Protein AF-0000000075577381 (afdb_homodimer)

Organism: Acetobacterium woodii (strain ATCC 29683 / DSM 1030 / JCM 2381 / KCTC 1655 / WB1) (NCBI:txid931626)

Solvent-accessible surface area (backbone atoms only — not comparable to full-atom values): 15050 Å² total; per-residue (Å²): 118,34,60,32,41,33,31,69,35,59,72,46,88,58,48,63,37,51,55,40,43,56,35,23,78,66,66,42,36,74,47,29,40,37,35,48,78,39,98,59,38,44,44,37,37,31,32,45,73,47,50,68,62,50,51,52,55,36,45,75,68,74,41,72,70,44,80,40,74,39,46,39,35,35,25,53,72,48,52,44,31,63,30,54,55,49,42,54,34,50,75,69,70,47,61,67,44,29,33,42,34,31,48,50,60,67,45,82,46,28,50,36,40,40,30,49,49,78,90,41,44,68,60,50,50,56,53,45,66,67,37,86,70,40,44,72,48,47,42,69,58,55,72,71,37,117,33,60,30,42,33,32,70,34,60,71,48,86,56,46,63,37,51,54,37,42,57,34,24,78,66,65,42,36,74,47,27,40,36,34,48,78,40,99,59,36,44,44,37,38,32,32,47,72,47,50,69,61,48,51,52,54,38,45,76,69,73,42,73,70,45,80,42,73,40,46,40,34,35,25,53,73,48,51,42,31,64,30,54,57,49,43,53,34,48,76,69,71,47,60,69,45,29,34,43,33,32,48,51,57,66,45,82,47,29,50,38,40,37,29,50,48,80,91,42,43,68,58,50,51,56,51,45,65,70,37,87,72,41,45,72,48,48,42,70,57,56,72,71,36

Nearest PDB structures (foldseek):
  2f06-assembly1_A  TM=7.339E-01  e=8.385E-08  Bacteroides thetaiotaomicron VPI-5482
  1sc6-assembly1_A  TM=7.469E-01  e=5.861E-04  Escherichia coli
  2zho-assembly2_D  TM=6.763E-01  e=6.238E-04  Thermus thermophilus
  1sc6-assembly1_B  TM=7.287E-01  e=1.093E-03  Escherichia coli
  2zho-assembly2_C  TM=6.671E-01  e=1.164E-03  Thermus thermophilus

Structure (mmCIF, N/CA/C/O backbone):
data_AF-0000000075577381-model_v1
#
loop_
_entity.id
_entity.type
_entity.pdbx_description
1 polymer 'ACT domain-containing protein'
#
loop_
_atom_site.group_PDB
_atom_site.id
_atom_site.type_symbol
_atom_site.label_atom_id
_atom_site.label_alt_id
_atom_site.label_comp_id
_atom_site.label_asym_id
_atom_site.label_entity_id
_atom_site.label_seq_id
_atom_site.pdbx_PDB_ins_code
_atom_site.Cartn_x
_atom_site.Cartn_y
_atom_site.Cartn_z
_atom_site.occupancy
_atom_site.B_iso_or_equiv
_atom_site.auth_seq_id
_atom_site.auth_comp_id
_atom_site.auth_asym_id
_atom_site.auth_atom_id
_atom_site.pdbx_PDB_model_num
ATOM 1 N N . MET A 1 1 ? 18.859 2.543 -6.332 1 78.06 1 MET A N 1
ATOM 2 C CA . MET A 1 1 ? 18.188 1.838 -5.246 1 78.06 1 MET A CA 1
ATOM 3 C C . MET A 1 1 ? 17.078 2.691 -4.652 1 78.06 1 MET A C 1
ATOM 5 O O . MET A 1 1 ? 17.219 3.91 -4.535 1 78.06 1 MET A O 1
ATOM 9 N N . ILE A 1 2 ? 15.906 2.055 -4.422 1 87.75 2 ILE A N 1
ATOM 10 C CA . ILE A 1 2 ? 14.805 2.795 -3.816 1 87.75 2 ILE A CA 1
ATOM 11 C C . ILE A 1 2 ? 14.906 2.721 -2.295 1 87.75 2 ILE A C 1
ATOM 13 O O . ILE A 1 2 ? 15 1.633 -1.724 1 87.75 2 ILE A O 1
ATOM 17 N N . ARG A 1 3 ? 14.984 3.883 -1.697 1 92.12 3 ARG A N 1
ATOM 18 C CA . ARG A 1 3 ? 15.102 3.984 -0.247 1 92.12 3 ARG A CA 1
ATOM 19 C C . ARG A 1 3 ? 13.773 4.355 0.391 1 92.12 3 ARG A C 1
ATOM 21 O O . ARG A 1 3 ? 13.188 5.387 0.061 1 92.12 3 ARG A O 1
ATOM 28 N N . GLN A 1 4 ? 13.336 3.467 1.179 1 93.62 4 GLN A N 1
ATOM 29 C CA . GLN A 1 4 ? 12.141 3.709 1.975 1 93.62 4 GLN A CA 1
ATOM 30 C C . GLN A 1 4 ? 12.5 4.254 3.354 1 93.62 4 GLN A C 1
ATOM 32 O O . GLN A 1 4 ? 13.398 3.74 4.016 1 93.62 4 GLN A O 1
ATOM 37 N N . VAL A 1 5 ? 11.852 5.359 3.734 1 95.06 5 VAL A N 1
ATOM 38 C CA . VAL A 1 5 ? 12.055 5.98 5.039 1 95.06 5 VAL A CA 1
ATOM 39 C C . VAL A 1 5 ? 11.008 5.465 6.023 1 95.06 5 VAL A C 1
ATOM 41 O O . VAL A 1 5 ? 9.805 5.609 5.797 1 95.06 5 VAL A O 1
ATOM 44 N N . SER A 1 6 ? 11.445 4.855 7.055 1 93.06 6 SER A N 1
ATOM 45 C CA . SER A 1 6 ? 10.539 4.344 8.078 1 93.06 6 SER A CA 1
ATOM 46 C C . SER A 1 6 ? 10.641 5.164 9.359 1 93.06 6 SER A C 1
ATOM 48 O O . SER A 1 6 ? 11.734 5.543 9.781 1 93.06 6 SER A O 1
ATOM 50 N N . ILE A 1 7 ? 9.547 5.473 9.891 1 92.69 7 ILE A N 1
ATOM 51 C CA . ILE A 1 7 ? 9.461 6.25 11.125 1 92.69 7 ILE A CA 1
ATOM 52 C C . ILE A 1 7 ? 8.594 5.516 12.141 1 92.69 7 ILE A C 1
ATOM 54 O O . ILE A 1 7 ? 7.469 5.113 11.836 1 92.69 7 ILE A O 1
ATOM 58 N N . PHE A 1 8 ? 9.156 5.355 13.305 1 86.94 8 PHE A N 1
ATOM 59 C CA . PHE A 1 8 ? 8.383 4.77 14.398 1 86.94 8 PHE A CA 1
ATOM 60 C C . PHE A 1 8 ? 7.477 5.812 15.039 1 86.94 8 PHE A C 1
ATOM 62 O O . PHE A 1 8 ? 7.949 6.859 15.484 1 86.94 8 PHE A O 1
ATOM 69 N N . ILE A 1 9 ? 6.195 5.574 14.844 1 80.81 9 ILE A N 1
ATOM 70 C CA . ILE A 1 9 ? 5.254 6.539 15.398 1 80.81 9 ILE A CA 1
ATOM 71 C C . ILE A 1 9 ? 4.551 5.93 16.609 1 80.81 9 ILE A C 1
ATOM 73 O O . ILE A 1 9 ? 3.688 5.062 16.469 1 80.81 9 ILE A O 1
ATOM 77 N N . GLU A 1 10 ? 5.246 5.648 17.688 1 68.88 10 GLU A N 1
ATOM 78 C CA . GLU A 1 10 ? 4.617 5.113 18.891 1 68.88 10 GLU A CA 1
ATOM 79 C C . GLU A 1 10 ? 3.387 5.926 19.281 1 68.88 10 GLU A C 1
ATOM 81 O O . GLU A 1 10 ? 3.35 7.141 19.078 1 68.88 10 GLU A O 1
ATOM 86 N N . ASN A 1 11 ? 2.471 5.273 20.016 1 56 11 ASN A N 1
ATOM 87 C CA . ASN A 1 11 ? 1.139 5.414 20.609 1 56 11 ASN A CA 1
ATOM 88 C C . ASN A 1 11 ? 0.773 6.879 20.828 1 56 11 ASN A C 1
ATOM 90 O O . ASN A 1 11 ? -0.059 7.191 21.672 1 56 11 ASN A O 1
ATOM 94 N N . HIS A 1 12 ? 1.451 7.707 20.094 1 59.81 12 HIS A N 1
ATOM 95 C CA . HIS A 1 12 ? 0.976 9.039 20.453 1 59.81 12 HIS A CA 1
ATOM 96 C C . HIS A 1 12 ? 0.146 9.648 19.328 1 59.81 12 HIS A C 1
ATOM 98 O O . HIS A 1 12 ? 0.554 9.625 18.172 1 59.81 12 HIS A O 1
ATOM 104 N N . GLU A 1 13 ? -1.039 10.016 19.734 1 61.94 13 GLU A N 1
ATOM 105 C CA . GLU A 1 13 ? -1.987 10.734 18.891 1 61.94 13 GLU A CA 1
ATOM 106 C C . GLU A 1 13 ? -1.329 11.938 18.219 1 61.94 13 GLU A C 1
ATOM 108 O O . GLU A 1 13 ? -0.551 12.656 18.859 1 61.94 13 GLU A O 1
ATOM 113 N N . GLY A 1 14 ? -1.325 12.031 16.875 1 76.56 14 GLY A N 1
ATOM 114 C CA . GLY A 1 14 ? -0.906 13.242 16.188 1 76.56 14 GLY A CA 1
ATOM 115 C C . GLY A 1 14 ? 0.508 13.164 15.641 1 76.56 14 GLY A C 1
ATOM 116 O O . GLY A 1 14 ? 0.937 14.031 14.875 1 76.56 14 GLY A O 1
ATOM 117 N N . ARG A 1 15 ? 1.228 12.195 16.141 1 85.12 15 ARG A N 1
ATOM 118 C CA . ARG A 1 15 ? 2.613 12.109 15.688 1 85.12 15 ARG A CA 1
ATOM 119 C C . ARG A 1 15 ? 2.688 11.945 14.172 1 85.12 15 ARG A C 1
ATOM 121 O O . ARG A 1 15 ? 3.52 12.57 13.516 1 85.12 15 ARG A O 1
ATOM 128 N N . LEU A 1 16 ? 1.8 11.133 13.672 1 88.19 16 LEU A N 1
ATOM 129 C CA . LEU A 1 16 ? 1.791 10.945 12.227 1 88.19 16 LEU A CA 1
ATOM 130 C C . LEU A 1 16 ? 1.53 12.266 11.516 1 88.19 16 LEU A C 1
ATOM 132 O O . LEU A 1 16 ? 2.256 12.633 10.586 1 88.19 16 LEU A O 1
ATOM 136 N N . ASN A 1 17 ? 0.592 12.906 12 1 89.31 17 ASN A N 1
ATOM 137 C CA . ASN A 1 17 ? 0.252 14.188 11.391 1 89.31 17 ASN A CA 1
ATOM 138 C C . ASN A 1 17 ? 1.422 15.164 11.453 1 89.31 17 ASN A C 1
ATOM 140 O O . ASN A 1 17 ? 1.648 15.93 10.508 1 89.31 17 ASN A O 1
ATOM 144 N N . ASN A 1 18 ? 2.094 15.195 12.531 1 92.56 18 ASN A N 1
ATOM 145 C CA . ASN A 1 18 ? 3.26 16.062 12.68 1 92.56 18 ASN A CA 1
ATOM 146 C C . ASN A 1 18 ? 4.32 15.758 11.633 1 92.56 18 ASN A C 1
ATOM 148 O O . ASN A 1 18 ? 4.867 16.672 11.008 1 92.56 18 ASN A O 1
ATOM 152 N N . ILE A 1 19 ? 4.566 14.508 11.406 1 94.31 19 ILE A N 1
ATOM 153 C CA . ILE A 1 19 ? 5.551 14.078 10.422 1 94.31 19 ILE A CA 1
ATOM 154 C C . ILE A 1 19 ? 5.125 14.547 9.031 1 94.31 19 ILE A C 1
ATOM 156 O O . ILE A 1 19 ? 5.93 15.102 8.281 1 94.31 19 ILE A O 1
ATOM 160 N N . LEU A 1 20 ? 3.895 14.359 8.734 1 94.56 20 LEU A N 1
ATOM 161 C CA . LEU A 1 20 ? 3.377 14.727 7.422 1 94.56 20 LEU A CA 1
ATOM 162 C C . LEU A 1 20 ? 3.436 16.234 7.211 1 94.56 20 LEU A C 1
ATOM 164 O O . LEU A 1 20 ? 3.742 16.703 6.113 1 94.56 20 LEU A O 1
ATOM 168 N N . LYS A 1 21 ? 3.162 17 8.242 1 95.12 21 LYS A N 1
ATOM 169 C CA . LYS A 1 21 ? 3.217 18.453 8.172 1 95.12 21 LYS A CA 1
ATOM 170 C C . LYS A 1 21 ? 4.645 18.938 7.961 1 95.12 21 LYS A C 1
ATOM 172 O O . LYS A 1 21 ? 4.879 19.875 7.199 1 95.12 21 LYS A O 1
ATOM 177 N N . ILE A 1 22 ? 5.551 18.344 8.656 1 96.81 22 ILE A N 1
ATOM 178 C CA . ILE A 1 22 ? 6.957 18.688 8.469 1 96.81 22 ILE A CA 1
ATOM 179 C C . ILE A 1 22 ? 7.336 18.516 7 1 96.81 22 ILE A C 1
ATOM 181 O O . ILE A 1 22 ? 7.953 19.406 6.402 1 96.81 22 ILE A O 1
ATOM 185 N N . LEU A 1 23 ? 6.953 17.391 6.387 1 97.06 23 LEU A N 1
ATOM 186 C CA . LEU A 1 23 ? 7.27 17.125 4.988 1 97.06 23 LEU A CA 1
ATOM 187 C C . LEU A 1 23 ? 6.566 18.125 4.074 1 97.06 23 LEU A C 1
ATOM 189 O O . LEU A 1 23 ? 7.18 18.672 3.146 1 97.06 23 LEU A O 1
ATOM 193 N N . ALA A 1 24 ? 5.34 18.422 4.387 1 95.94 24 ALA A N 1
ATOM 194 C CA . ALA A 1 24 ? 4.547 19.359 3.59 1 95.94 24 ALA A CA 1
ATOM 195 C C . ALA A 1 24 ? 5.141 20.766 3.645 1 95.94 24 ALA A C 1
ATOM 197 O O . ALA A 1 24 ? 5.281 21.422 2.613 1 95.94 24 ALA A O 1
ATOM 198 N N . ASP A 1 25 ? 5.484 21.188 4.777 1 97.06 25 ASP A N 1
ATOM 199 C CA . ASP A 1 25 ? 6.027 22.531 4.996 1 97.06 25 ASP A CA 1
ATOM 200 C C . ASP A 1 25 ? 7.348 22.719 4.25 1 97.06 25 ASP A C 1
ATOM 202 O O . ASP A 1 25 ? 7.754 23.844 3.963 1 97.06 25 ASP A O 1
ATOM 206 N N . ASN A 1 26 ? 7.949 21.656 3.967 1 97.44 26 ASN A N 1
ATOM 207 C CA . ASN A 1 26 ? 9.227 21.719 3.268 1 97.44 26 ASN A CA 1
ATOM 208 C C . ASN A 1 26 ? 9.086 21.281 1.81 1 97.44 26 ASN A C 1
ATOM 210 O O . ASN A 1 26 ? 10.086 21 1.144 1 97.44 26 ASN A O 1
ATOM 214 N N . LYS A 1 27 ? 7.871 21.094 1.343 1 96.31 27 LYS A N 1
ATOM 215 C CA . LYS A 1 27 ? 7.523 20.828 -0.05 1 96.31 27 LYS A CA 1
ATOM 216 C C . LYS A 1 27 ? 8.078 19.484 -0.512 1 96.31 27 LYS A C 1
ATOM 218 O O . LYS A 1 27 ? 8.555 19.359 -1.641 1 96.31 27 LYS A O 1
ATOM 223 N N . ILE A 1 28 ? 8.117 18.562 0.403 1 94.88 28 ILE A N 1
ATOM 224 C CA . ILE A 1 28 ? 8.539 17.203 0.061 1 94.88 28 ILE A CA 1
ATOM 225 C C . ILE A 1 28 ? 7.316 16.328 -0.213 1 94.88 28 ILE A C 1
ATOM 227 O O . ILE A 1 28 ? 6.512 16.078 0.688 1 94.88 28 ILE A O 1
ATOM 231 N N . ASN A 1 29 ? 7.16 15.891 -1.426 1 91.38 29 ASN A N 1
ATOM 232 C CA . ASN A 1 29 ? 6.035 15.055 -1.823 1 91.38 29 ASN A CA 1
ATOM 233 C C . ASN A 1 29 ? 6.266 13.594 -1.457 1 91.38 29 ASN A C 1
ATOM 235 O O . ASN A 1 29 ? 7.406 13.125 -1.451 1 91.38 29 ASN A O 1
ATOM 239 N N . ILE A 1 30 ? 5.191 12.938 -1.098 1 91.38 30 ILE A N 1
ATOM 240 C CA . ILE A 1 30 ? 5.199 11.523 -0.736 1 91.38 30 ILE A CA 1
ATOM 241 C C . ILE A 1 30 ? 4.707 10.688 -1.916 1 91.38 30 ILE A C 1
ATOM 243 O O . ILE A 1 30 ? 3.625 10.93 -2.451 1 91.38 30 ILE A O 1
ATOM 247 N N . ARG A 1 31 ? 5.465 9.766 -2.334 1 87 31 ARG A N 1
ATOM 248 C CA . ARG A 1 31 ? 5.141 8.953 -3.502 1 87 31 ARG A CA 1
ATOM 249 C C . ARG A 1 31 ? 4.457 7.652 -3.092 1 87 31 ARG A C 1
ATOM 251 O O . ARG A 1 31 ? 3.676 7.086 -3.859 1 87 31 ARG A O 1
ATOM 258 N N . SER A 1 32 ? 4.766 7.203 -1.935 1 89.06 32 SER A N 1
ATOM 259 C CA . SER A 1 32 ? 4.105 6.035 -1.36 1 89.06 32 SER A CA 1
ATOM 260 C C . SER A 1 32 ? 4.043 6.129 0.16 1 89.06 32 SER A C 1
ATOM 262 O O . SER A 1 32 ? 4.938 6.695 0.791 1 89.06 32 SER A O 1
ATOM 264 N N . LEU A 1 33 ? 3.008 5.605 0.705 1 89.38 33 LEU A N 1
ATOM 265 C CA . LEU A 1 33 ? 2.805 5.547 2.148 1 89.38 33 LEU A CA 1
ATOM 266 C C . LEU A 1 33 ? 2.281 4.176 2.568 1 89.38 33 LEU A C 1
ATOM 268 O O . LEU A 1 33 ? 1.399 3.615 1.913 1 89.38 33 LEU A O 1
ATOM 272 N N . ASN A 1 34 ? 2.826 3.658 3.549 1 89.5 34 ASN A N 1
ATOM 273 C CA . ASN A 1 34 ? 2.34 2.439 4.188 1 89.5 34 ASN A CA 1
ATOM 274 C C . ASN A 1 34 ? 2.383 2.551 5.711 1 89.5 34 ASN A C 1
ATOM 276 O O . ASN A 1 34 ? 3.438 2.824 6.285 1 89.5 34 ASN A O 1
ATOM 280 N N . ILE A 1 35 ? 1.255 2.531 6.305 1 86.81 35 ILE A N 1
ATOM 281 C CA . ILE A 1 35 ? 1.126 2.457 7.758 1 86.81 35 ILE A CA 1
ATOM 282 C C . ILE A 1 35 ? 0.84 1.017 8.18 1 86.81 35 ILE A C 1
ATOM 284 O O . ILE A 1 35 ? -0.186 0.446 7.801 1 86.81 35 ILE A O 1
ATOM 288 N N . ALA A 1 36 ? 1.755 0.322 8.844 1 78.5 36 ALA A N 1
ATOM 289 C CA . ALA A 1 36 ? 1.626 -1.08 9.227 1 78.5 36 ALA A CA 1
ATOM 290 C C . ALA A 1 36 ? 0.638 -1.243 10.383 1 78.5 36 ALA A C 1
ATOM 292 O O . ALA A 1 36 ? 0.445 -0.321 11.18 1 78.5 36 ALA A O 1
ATOM 293 N N . ASP A 1 37 ? -0.224 -2.414 10.344 1 66.44 37 ASP A N 1
ATOM 294 C CA . ASP A 1 37 ? -1.292 -2.74 11.281 1 66.44 37 ASP A CA 1
ATOM 295 C C . ASP A 1 37 ? -0.737 -2.969 12.688 1 66.44 37 ASP A C 1
ATOM 297 O O . ASP A 1 37 ? -0.498 -4.109 13.086 1 66.44 37 ASP A O 1
ATOM 301 N N . ALA A 1 38 ? 0.004 -2.121 13.227 1 53 38 ALA A N 1
ATOM 302 C CA . ALA A 1 38 ? 0.423 -2.371 14.602 1 53 38 ALA A CA 1
ATOM 303 C C . ALA A 1 38 ? -0.466 -1.623 15.594 1 53 38 ALA A C 1
ATOM 305 O O . ALA A 1 38 ? -1.017 -0.569 15.266 1 53 38 ALA A O 1
ATOM 306 N N . THR A 1 39 ? -1.308 -2.371 16.484 1 50.12 39 THR A N 1
ATOM 307 C CA . THR A 1 39 ? -2.248 -1.922 17.516 1 50.12 39 THR A CA 1
ATOM 308 C C . THR A 1 39 ? -2.174 -0.407 17.688 1 50.12 39 THR A C 1
ATOM 310 O O . THR A 1 39 ? -3.203 0.262 17.797 1 50.12 39 THR A O 1
ATOM 313 N N . ASP A 1 40 ? -1.399 0.58 17.953 1 48.72 40 ASP A N 1
ATOM 314 C CA . ASP A 1 40 ? -1.407 1.983 18.359 1 48.72 40 ASP A CA 1
ATOM 315 C C . ASP A 1 40 ? -0.419 2.797 17.531 1 48.72 40 ASP A C 1
ATOM 317 O O . ASP A 1 40 ? -0.126 3.949 17.844 1 48.72 40 ASP A O 1
ATOM 321 N N . PHE A 1 41 ? -0.024 3.127 16.547 1 56.91 41 PHE A N 1
ATOM 322 C CA . PHE A 1 41 ? 0.67 3.275 15.273 1 56.91 41 PHE A CA 1
ATOM 323 C C . PHE A 1 41 ? 2.17 3.068 15.445 1 56.91 41 PHE A C 1
ATOM 325 O O . PHE A 1 41 ? 2.834 3.85 16.125 1 56.91 41 PHE A O 1
ATOM 332 N N . GLY A 1 42 ? 2.963 2.109 15.211 1 71.38 42 GLY A N 1
ATOM 333 C CA . GLY A 1 42 ? 4.363 1.82 15.477 1 71.38 42 GLY A CA 1
ATOM 334 C C . GLY A 1 42 ? 5.273 2.162 14.312 1 71.38 42 GLY A C 1
ATOM 335 O O . GLY A 1 42 ? 6.359 2.715 14.508 1 71.38 42 GLY A O 1
ATOM 336 N N . ILE A 1 43 ? 4.773 1.861 12.867 1 86 43 ILE A N 1
ATOM 337 C CA . ILE A 1 43 ? 5.785 2.15 11.859 1 86 43 ILE A CA 1
ATOM 338 C C . ILE A 1 43 ? 5.125 2.736 10.609 1 86 43 ILE A C 1
ATOM 340 O O . ILE A 1 43 ? 4.141 2.188 10.109 1 86 43 ILE A O 1
ATOM 344 N N . VAL A 1 44 ? 5.465 3.934 10.211 1 91.12 44 VAL A N 1
ATOM 345 C CA . VAL A 1 44 ? 5.074 4.516 8.93 1 91.12 44 VAL A CA 1
ATOM 346 C C . VAL A 1 44 ? 6.234 4.422 7.941 1 91.12 44 VAL A C 1
ATOM 348 O O . VAL A 1 44 ? 7.379 4.738 8.281 1 91.12 44 VAL A O 1
ATOM 351 N N . ARG A 1 45 ? 5.926 3.971 6.773 1 91.75 45 ARG A N 1
ATOM 352 C CA . ARG A 1 45 ? 6.914 3.826 5.711 1 91.75 45 ARG A CA 1
ATOM 353 C C . ARG A 1 45 ? 6.586 4.738 4.535 1 91.75 45 ARG A C 1
ATOM 355 O O . ARG A 1 45 ? 5.461 4.738 4.031 1 91.75 45 ARG A O 1
ATOM 362 N N . LEU A 1 46 ? 7.641 5.441 4.152 1 93.5 46 LEU A N 1
ATOM 363 C CA . LEU A 1 46 ? 7.43 6.449 3.121 1 93.5 46 LEU A CA 1
ATOM 364 C C . LEU A 1 46 ? 8.469 6.316 2.012 1 93.5 46 LEU A C 1
ATOM 366 O O . LEU A 1 46 ? 9.648 6.074 2.283 1 93.5 46 LEU A O 1
ATOM 370 N N . ILE A 1 47 ? 8.008 6.363 0.828 1 92.06 47 ILE A N 1
ATOM 371 C CA . ILE A 1 47 ? 8.891 6.699 -0.284 1 92.06 47 ILE A CA 1
ATOM 372 C C . ILE A 1 47 ? 8.695 8.164 -0.674 1 92.06 47 ILE A C 1
ATOM 374 O O . ILE A 1 47 ? 7.582 8.586 -0.986 1 92.06 47 ILE A O 1
ATOM 378 N N . LEU A 1 48 ? 9.812 8.898 -0.605 1 93.06 48 LEU A N 1
ATOM 379 C CA . LEU A 1 48 ? 9.734 10.344 -0.795 1 93.06 48 LEU A CA 1
ATOM 380 C C . LEU A 1 48 ? 10.258 10.742 -2.172 1 93.06 48 LEU A C 1
ATOM 382 O O . LEU A 1 48 ? 11.133 10.07 -2.725 1 93.06 48 LEU A O 1
ATOM 386 N N . GLN A 1 49 ? 9.688 11.789 -2.688 1 89.69 49 GLN A N 1
ATOM 387 C CA . GLN A 1 49 ? 10.172 12.352 -3.943 1 89.69 49 GLN A CA 1
ATOM 388 C C . GLN A 1 49 ? 11.641 12.734 -3.846 1 89.69 49 GLN A C 1
ATOM 390 O O . GLN A 1 49 ? 12.406 12.555 -4.801 1 89.69 49 GLN A O 1
ATOM 395 N N . ASP A 1 50 ? 12 13.352 -2.713 1 91.94 50 ASP A N 1
ATOM 396 C CA . ASP A 1 50 ? 13.383 13.695 -2.377 1 91.94 50 ASP A CA 1
ATOM 397 C C . ASP A 1 50 ? 13.773 13.117 -1.022 1 91.94 50 ASP A C 1
ATOM 399 O O . ASP A 1 50 ? 13.617 13.766 0.01 1 91.94 50 ASP A O 1
ATOM 403 N N . THR A 1 51 ? 14.32 11.93 -1.096 1 93.94 51 THR A N 1
ATOM 404 C CA . THR A 1 51 ? 14.586 11.156 0.114 1 93.94 51 THR A CA 1
ATOM 405 C C . THR A 1 51 ? 15.625 11.859 0.98 1 93.94 51 THR A C 1
ATOM 407 O O . THR A 1 51 ? 15.453 11.977 2.195 1 93.94 51 THR A O 1
ATOM 410 N N . GLU A 1 52 ? 16.703 12.336 0.394 1 94.75 52 GLU A N 1
ATOM 411 C CA . GLU A 1 52 ? 17.781 12.969 1.146 1 94.75 52 GLU A CA 1
ATOM 412 C C . GLU A 1 52 ? 17.281 14.211 1.88 1 94.75 52 GLU A C 1
ATOM 414 O O . GLU A 1 52 ? 17.531 14.375 3.074 1 94.75 52 GLU A O 1
ATOM 419 N N . LYS A 1 53 ? 16.578 15.023 1.112 1 96.25 53 LYS A N 1
ATOM 420 C CA . LYS A 1 53 ? 16.016 16.219 1.738 1 96.25 53 LYS A CA 1
ATOM 421 C C . LYS A 1 53 ? 15.055 15.836 2.859 1 96.25 53 LYS A C 1
ATOM 423 O O . LYS A 1 53 ? 15.031 16.484 3.908 1 96.25 53 LYS A O 1
ATOM 428 N N . GLY A 1 54 ? 14.211 14.844 2.619 1 96.88 54 GLY A N 1
ATOM 429 C CA . GLY A 1 54 ? 13.273 14.383 3.627 1 96.88 54 GLY A CA 1
ATOM 430 C C . GLY A 1 54 ? 13.945 13.938 4.91 1 96.88 54 GLY A C 1
ATOM 431 O O . GLY A 1 54 ? 13.539 14.336 6.004 1 96.88 54 GLY A O 1
ATOM 432 N N . ILE A 1 55 ? 15.008 13.156 4.762 1 96.5 55 ILE A N 1
ATOM 433 C CA . ILE A 1 55 ? 15.742 12.648 5.914 1 96.5 55 ILE A CA 1
ATOM 434 C C . ILE A 1 55 ? 16.328 13.82 6.703 1 96.5 55 ILE A C 1
ATOM 436 O O . ILE A 1 55 ? 16.234 13.852 7.934 1 96.5 55 ILE A O 1
ATOM 440 N N . GLU A 1 56 ? 16.906 14.703 6.027 1 97.44 56 GLU A N 1
ATOM 441 C CA . GLU A 1 56 ? 17.531 15.859 6.652 1 97.44 56 GLU A CA 1
ATOM 442 C C . GLU A 1 56 ? 16.5 16.672 7.449 1 97.44 56 GLU A C 1
ATOM 444 O O . GLU A 1 56 ? 16.75 17.031 8.602 1 97.44 56 GLU A O 1
ATOM 449 N N . VAL A 1 57 ? 15.406 16.984 6.816 1 97.62 57 VAL A N 1
ATOM 450 C CA . VAL A 1 57 ? 14.391 17.828 7.434 1 97.62 57 VAL A CA 1
ATOM 451 C C . VAL A 1 57 ? 13.797 17.109 8.648 1 97.62 57 VAL A C 1
ATOM 453 O O . VAL A 1 57 ? 13.555 17.734 9.688 1 97.62 57 VAL A O 1
ATOM 456 N N . LEU A 1 58 ? 13.516 15.789 8.531 1 97.25 58 LEU A N 1
ATOM 457 C CA . LEU A 1 58 ? 12.984 15.016 9.648 1 97.25 58 LEU A CA 1
ATOM 458 C C . LEU A 1 58 ? 13.977 14.977 10.805 1 97.25 58 LEU A C 1
ATOM 460 O O . LEU A 1 58 ? 13.602 15.156 11.969 1 97.25 58 LEU A O 1
ATOM 464 N N . LYS A 1 59 ? 15.227 14.797 10.445 1 96.5 59 LYS A N 1
ATOM 465 C CA . LYS A 1 59 ? 16.281 14.797 11.453 1 96.5 59 LYS A CA 1
ATOM 466 C C . LYS A 1 59 ? 16.359 16.141 12.172 1 96.5 59 LYS A C 1
ATOM 468 O O . LYS A 1 59 ? 16.469 16.188 13.398 1 96.5 59 LYS A O 1
ATOM 473 N N . ARG A 1 60 ? 16.281 17.25 11.516 1 97.25 60 ARG A N 1
ATOM 474 C CA . ARG A 1 60 ? 16.328 18.594 12.078 1 97.25 60 ARG A CA 1
ATOM 475 C C . ARG A 1 60 ? 15.164 18.812 13.039 1 97.25 60 ARG A C 1
ATOM 477 O O . ARG A 1 60 ? 15.266 19.625 13.969 1 97.25 60 ARG A O 1
ATOM 484 N N . ASN A 1 61 ? 14.102 18.109 12.812 1 96.31 61 ASN A N 1
ATOM 485 C CA . ASN A 1 61 ? 12.93 18.219 13.672 1 96.31 61 ASN A CA 1
ATOM 486 C C . ASN A 1 61 ? 12.875 17.094 14.695 1 96.31 61 ASN A C 1
ATOM 488 O O . ASN A 1 61 ? 11.805 16.766 15.211 1 96.31 61 ASN A O 1
ATOM 492 N N . GLU A 1 62 ? 13.938 16.359 14.898 1 95.06 62 GLU A N 1
ATOM 493 C CA . GLU A 1 62 ? 14.141 15.367 15.945 1 95.06 62 GLU A CA 1
ATOM 494 C C . GLU A 1 62 ? 13.289 14.133 15.703 1 95.06 62 GLU A C 1
ATOM 496 O O . GLU A 1 62 ? 12.766 13.539 16.656 1 95.06 62 GLU A O 1
ATOM 501 N N . VAL A 1 63 ? 13.062 13.875 14.453 1 94.56 63 VAL A N 1
ATOM 502 C CA . VAL A 1 63 ? 12.391 12.641 14.086 1 94.56 63 VAL A CA 1
ATOM 503 C C . VAL A 1 63 ? 13.422 11.594 13.672 1 94.56 63 VAL A C 1
ATOM 505 O O . VAL A 1 63 ? 14.219 11.828 12.758 1 94.56 63 VAL A O 1
ATOM 508 N N . ILE A 1 64 ? 13.406 10.477 14.328 1 93.38 64 ILE A N 1
ATOM 509 C CA . ILE A 1 64 ? 14.336 9.398 14.016 1 93.38 64 ILE A CA 1
ATOM 510 C C . ILE A 1 64 ? 13.789 8.578 12.844 1 93.38 64 ILE A C 1
ATOM 512 O O . ILE A 1 64 ? 12.625 8.156 12.859 1 93.38 64 ILE A O 1
ATOM 516 N N . THR A 1 65 ? 14.617 8.383 11.836 1 95.31 65 THR A N 1
ATOM 517 C CA . THR A 1 65 ? 14.211 7.637 10.648 1 95.31 65 THR A CA 1
ATOM 518 C C . THR A 1 65 ? 15.125 6.438 10.43 1 95.31 65 THR A C 1
ATOM 520 O O . THR A 1 65 ? 16.281 6.445 10.852 1 95.31 65 THR A O 1
ATOM 523 N N . SER A 1 66 ? 14.641 5.402 9.93 1 94.69 66 SER A N 1
ATOM 524 C CA . SER A 1 66 ? 15.391 4.273 9.391 1 94.69 66 SER A CA 1
ATOM 525 C C . SER A 1 66 ? 15.227 4.16 7.883 1 94.69 66 SER A C 1
ATOM 527 O O . SER A 1 66 ? 14.133 4.383 7.355 1 94.69 66 SER A O 1
ATOM 529 N N . ILE A 1 67 ? 16.328 3.822 7.281 1 94.44 67 ILE A N 1
ATOM 530 C CA . ILE A 1 67 ? 16.312 3.715 5.824 1 94.44 67 ILE A CA 1
ATOM 531 C C . ILE A 1 67 ? 16.375 2.246 5.414 1 94.44 67 ILE A C 1
ATOM 533 O O . ILE A 1 67 ? 17.266 1.514 5.863 1 94.44 67 ILE A O 1
ATOM 537 N N . THR A 1 68 ? 15.477 1.822 4.664 1 92.06 68 THR A N 1
ATOM 538 C CA . THR A 1 68 ? 15.398 0.439 4.207 1 92.06 68 THR A CA 1
ATOM 539 C C . THR A 1 68 ? 15.352 0.375 2.684 1 92.06 68 THR A C 1
ATOM 541 O O . THR A 1 68 ? 14.531 1.038 2.055 1 92.06 68 THR A O 1
ATOM 544 N N . PRO A 1 69 ? 16.234 -0.39 2.078 1 91.19 69 PRO A N 1
ATOM 545 C CA . PRO A 1 69 ? 16.125 -0.599 0.633 1 91.19 69 PRO A CA 1
ATOM 546 C C . PRO A 1 69 ? 14.922 -1.459 0.252 1 91.19 69 PRO A C 1
ATOM 548 O O . PRO A 1 69 ? 14.641 -2.463 0.913 1 91.19 69 PRO A O 1
ATOM 551 N N . VAL A 1 70 ? 14.211 -1.018 -0.727 1 91.44 70 VAL A N 1
ATOM 552 C CA . VAL A 1 70 ? 13.086 -1.79 -1.245 1 91.44 70 VAL A CA 1
ATOM 553 C C . VAL A 1 70 ? 13.195 -1.907 -2.764 1 91.44 70 VAL A C 1
ATOM 555 O O . VAL A 1 70 ? 13.992 -1.203 -3.391 1 91.44 70 VAL A O 1
ATOM 558 N N . LEU A 1 71 ? 12.469 -2.887 -3.291 1 90.25 71 LEU A N 1
ATOM 559 C CA . LEU A 1 71 ? 12.352 -3.051 -4.738 1 90.25 71 LEU A CA 1
ATOM 560 C C . LEU A 1 71 ? 11.016 -2.523 -5.242 1 90.25 71 LEU A C 1
ATOM 562 O O . LEU A 1 71 ? 10.016 -2.566 -4.523 1 90.25 71 LEU A O 1
ATOM 566 N N . ALA A 1 72 ? 11.023 -1.962 -6.406 1 88.44 72 ALA A N 1
ATOM 567 C CA . ALA A 1 72 ? 9.812 -1.63 -7.145 1 88.44 72 ALA A CA 1
ATOM 568 C C . ALA A 1 72 ? 9.734 -2.406 -8.453 1 88.44 72 ALA A C 1
ATOM 570 O O . ALA A 1 72 ? 10.641 -2.316 -9.289 1 88.44 72 ALA A O 1
ATOM 571 N N . ALA A 1 73 ? 8.711 -3.162 -8.594 1 87.88 73 ALA A N 1
ATOM 572 C CA . ALA A 1 73 ? 8.531 -3.971 -9.797 1 87.88 73 ALA A CA 1
ATOM 573 C C . ALA A 1 73 ? 7.258 -3.574 -10.539 1 87.88 73 ALA A C 1
ATOM 575 O O . ALA A 1 73 ? 6.211 -3.357 -9.922 1 87.88 73 ALA A O 1
ATOM 576 N N . GLU A 1 74 ? 7.32 -3.408 -11.758 1 86.56 74 GLU A N 1
ATOM 577 C CA . GLU A 1 74 ? 6.188 -3.158 -12.641 1 86.56 74 GLU A CA 1
ATOM 578 C C . GLU A 1 74 ? 5.723 -4.441 -13.32 1 86.56 74 GLU A C 1
ATOM 580 O O . GLU A 1 74 ? 6.523 -5.152 -13.93 1 86.56 74 GLU A O 1
ATOM 585 N N . ILE A 1 75 ? 4.496 -4.742 -13.188 1 87.12 75 ILE A N 1
ATOM 586 C CA . ILE A 1 75 ? 3.895 -5.941 -13.758 1 87.12 75 ILE A CA 1
ATOM 587 C C . ILE A 1 75 ? 2.609 -5.57 -14.5 1 87.12 75 ILE A C 1
ATOM 589 O O . ILE A 1 75 ? 2.094 -4.461 -14.336 1 87.12 75 ILE A O 1
ATOM 593 N N . SER A 1 76 ? 2.141 -6.473 -15.344 1 86.94 76 SER A N 1
ATOM 594 C CA . SER A 1 76 ? 0.882 -6.23 -16.047 1 86.94 76 SER A CA 1
ATOM 595 C C . SER A 1 76 ? -0.281 -6.129 -15.062 1 86.94 76 SER A C 1
ATOM 597 O O . SER A 1 76 ? -0.336 -6.867 -14.07 1 86.94 76 SER A O 1
ATOM 599 N N . ASP A 1 77 ? -1.196 -5.203 -15.32 1 86.31 77 ASP A N 1
ATOM 600 C CA . ASP A 1 77 ? -2.43 -5.098 -14.547 1 86.31 77 ASP A CA 1
ATOM 601 C C . ASP A 1 77 ? -3.492 -6.062 -15.07 1 86.31 77 ASP A C 1
ATOM 603 O O . ASP A 1 77 ? -4.551 -5.637 -15.539 1 86.31 77 ASP A O 1
ATOM 607 N N . ASP A 1 78 ? -3.186 -7.328 -15.102 1 88.38 78 ASP A N 1
ATOM 608 C CA . ASP A 1 78 ? -4.027 -8.438 -15.531 1 88.38 78 ASP A CA 1
ATOM 609 C C . ASP A 1 78 ? -3.938 -9.609 -14.555 1 88.38 78 ASP A C 1
ATOM 611 O O . ASP A 1 78 ? -2.947 -9.75 -13.836 1 88.38 78 ASP A O 1
ATOM 615 N N . PRO A 1 79 ? -5.016 -10.414 -14.539 1 90.94 79 PRO A N 1
ATOM 616 C CA . PRO A 1 79 ? -4.902 -11.641 -13.742 1 90.94 79 PRO A CA 1
ATOM 617 C C . PRO A 1 79 ? -3.641 -12.438 -14.055 1 90.94 79 PRO A C 1
ATOM 619 O O . PRO A 1 79 ? -3.381 -12.75 -15.219 1 90.94 79 PRO A O 1
ATOM 622 N N . GLY A 1 80 ? -2.824 -12.703 -12.977 1 90.25 80 GLY A N 1
ATOM 623 C CA . GLY A 1 80 ? -1.61 -13.477 -13.164 1 90.25 80 GLY A CA 1
ATOM 624 C C . GLY A 1 80 ? -0.346 -12.648 -13.07 1 90.25 80 GLY A C 1
ATOM 625 O O . GLY A 1 80 ? 0.75 -13.188 -12.906 1 90.25 80 GLY A O 1
ATOM 626 N N . GLY A 1 81 ? -0.431 -11.391 -13.289 1 88.25 81 GLY A N 1
ATOM 627 C CA . GLY A 1 81 ? 0.734 -10.523 -13.211 1 88.25 81 GLY A CA 1
ATOM 628 C C . GLY A 1 81 ? 1.496 -10.664 -11.906 1 88.25 81 GLY A C 1
ATOM 629 O O . GLY A 1 81 ? 2.705 -10.898 -11.914 1 88.25 81 GLY A O 1
ATOM 630 N N . LEU A 1 82 ? 0.793 -10.57 -10.812 1 88 82 LEU A N 1
ATOM 631 C CA . LEU A 1 82 ? 1.419 -10.648 -9.5 1 88 82 LEU A CA 1
ATOM 632 C C . LEU A 1 82 ? 1.916 -12.062 -9.219 1 88 82 LEU A C 1
ATOM 634 O O . LEU A 1 82 ? 2.975 -12.25 -8.617 1 88 82 LEU A O 1
ATOM 638 N N . SER A 1 83 ? 1.148 -12.992 -9.609 1 91.06 83 SER A N 1
ATOM 639 C CA . SER 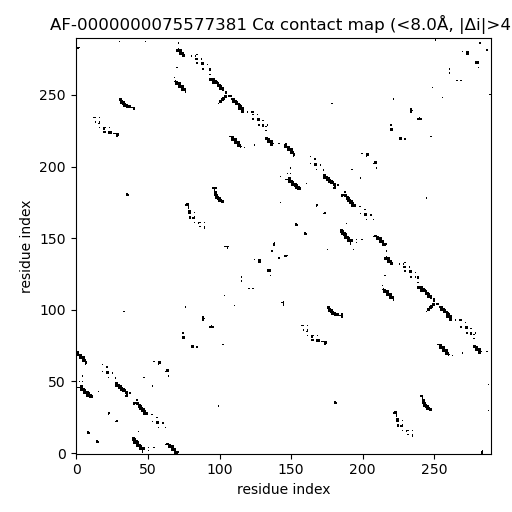A 1 83 ? 1.517 -14.391 -9.383 1 91.06 83 SER A CA 1
ATOM 640 C C . SER A 1 83 ? 2.863 -14.719 -10.016 1 91.06 83 SER A C 1
ATOM 642 O O . SER A 1 83 ? 3.664 -15.461 -9.438 1 91.06 83 SER A O 1
ATOM 644 N N . THR A 1 84 ? 3.092 -14.156 -11.18 1 90.62 84 THR A N 1
ATOM 645 C CA . THR A 1 84 ? 4.352 -14.398 -11.875 1 90.62 84 THR A CA 1
ATOM 646 C C . THR A 1 84 ? 5.531 -13.914 -11.031 1 90.62 84 THR A C 1
ATOM 648 O O . THR A 1 84 ? 6.531 -14.625 -10.891 1 90.62 84 THR A O 1
ATOM 651 N N . LEU A 1 85 ? 5.449 -12.797 -10.477 1 89.75 85 LEU A N 1
ATOM 652 C CA . LEU A 1 85 ? 6.484 -12.188 -9.648 1 89.75 85 LEU A CA 1
ATOM 653 C C . LEU A 1 85 ? 6.703 -12.992 -8.375 1 89.75 85 LEU A C 1
ATOM 655 O O . LEU A 1 85 ? 7.836 -13.359 -8.055 1 89.75 85 LEU A O 1
ATOM 659 N N . VAL A 1 86 ? 5.633 -13.32 -7.664 1 88.62 86 VAL A N 1
ATOM 660 C CA . VAL A 1 86 ? 5.723 -14.031 -6.391 1 88.62 86 VAL A CA 1
ATOM 661 C C . VAL A 1 86 ? 6.254 -15.438 -6.617 1 88.62 86 VAL A C 1
ATOM 663 O O . VAL A 1 86 ? 7.055 -15.945 -5.824 1 88.62 86 VAL A O 1
ATOM 666 N N . ASP A 1 87 ? 5.82 -16.062 -7.68 1 89.69 87 ASP A N 1
ATOM 667 C CA . ASP A 1 87 ? 6.289 -17.406 -8.016 1 89.69 87 ASP A CA 1
ATOM 668 C C . ASP A 1 87 ? 7.805 -17.422 -8.219 1 89.69 87 ASP A C 1
ATOM 670 O O . ASP A 1 87 ? 8.484 -18.328 -7.742 1 89.69 87 ASP A O 1
ATOM 674 N N . ALA A 1 88 ? 8.297 -16.453 -8.914 1 91 88 ALA A N 1
ATOM 675 C CA . ALA A 1 88 ? 9.734 -16.375 -9.164 1 91 88 ALA A CA 1
ATOM 676 C C . ALA A 1 88 ? 10.516 -16.266 -7.863 1 91 88 ALA A C 1
ATOM 678 O O . ALA A 1 88 ? 11.523 -16.953 -7.676 1 91 88 ALA A O 1
ATOM 679 N N . LEU A 1 89 ? 10.086 -15.422 -6.945 1 89.62 89 LEU A N 1
ATOM 680 C CA . LEU A 1 89 ? 10.766 -15.25 -5.668 1 89.62 89 LEU A CA 1
ATOM 681 C C . LEU A 1 89 ? 10.672 -16.516 -4.828 1 89.62 89 LEU A C 1
ATOM 683 O O . LEU A 1 89 ? 11.648 -16.906 -4.184 1 89.62 89 LEU A O 1
ATOM 687 N N . THR A 1 90 ? 9.461 -17.125 -4.863 1 87 90 THR A N 1
ATOM 688 C CA . THR A 1 90 ? 9.242 -18.359 -4.113 1 87 90 THR A CA 1
ATOM 689 C C . THR A 1 90 ? 10.172 -19.453 -4.609 1 87 90 THR A C 1
ATOM 691 O O . THR A 1 90 ? 10.797 -20.156 -3.805 1 87 90 THR A O 1
ATOM 694 N N . GLN A 1 91 ? 10.297 -19.609 -5.879 1 88.5 91 GLN A N 1
ATOM 695 C CA . GLN A 1 91 ? 11.148 -20.641 -6.465 1 88.5 91 GLN A CA 1
ATOM 696 C C . GLN A 1 91 ? 12.617 -20.406 -6.121 1 88.5 91 GLN A C 1
ATOM 698 O O . GLN A 1 91 ? 13.383 -21.344 -5.949 1 88.5 91 GLN A O 1
ATOM 703 N N . ALA A 1 92 ? 12.969 -19.188 -6.023 1 89 92 ALA A N 1
ATOM 704 C CA . ALA A 1 92 ? 14.336 -18.812 -5.688 1 89 92 ALA A CA 1
ATOM 705 C C . ALA A 1 92 ? 14.562 -18.844 -4.18 1 89 92 ALA A C 1
ATOM 707 O O . ALA A 1 92 ? 15.648 -18.531 -3.699 1 89 92 ALA A O 1
ATOM 708 N N . LYS A 1 93 ? 13.453 -19.156 -3.367 1 87 93 LYS A N 1
ATOM 709 C CA . LYS A 1 93 ? 13.5 -19.25 -1.911 1 87 93 LYS A CA 1
ATOM 710 C C . LYS A 1 93 ? 13.82 -17.906 -1.279 1 87 93 LYS A C 1
ATOM 712 O O . LYS A 1 93 ? 14.625 -17.828 -0.345 1 87 93 LYS A O 1
ATOM 717 N N . ILE A 1 94 ? 13.344 -16.906 -1.9 1 87.19 94 ILE A N 1
ATOM 718 C CA . ILE A 1 94 ? 13.484 -15.555 -1.365 1 87.19 94 ILE A CA 1
ATOM 719 C C . ILE A 1 94 ? 12.211 -15.156 -0.629 1 87.19 94 ILE A C 1
ATOM 721 O O . ILE A 1 94 ? 11.125 -15.125 -1.222 1 87.19 94 ILE A O 1
ATOM 725 N N . ASN A 1 95 ? 12.312 -14.82 0.565 1 84.06 95 ASN A N 1
ATOM 726 C CA . ASN A 1 95 ? 11.172 -14.461 1.401 1 84.06 95 ASN A CA 1
ATOM 727 C C . ASN A 1 95 ? 10.789 -12.992 1.223 1 84.06 95 ASN A C 1
ATOM 729 O O . ASN A 1 95 ? 11.648 -12.109 1.25 1 84.06 95 ASN A O 1
ATOM 733 N N . ILE A 1 96 ? 9.516 -12.805 1.041 1 87.12 96 ILE A N 1
ATOM 734 C CA . ILE A 1 96 ? 8.969 -11.453 1.03 1 87.12 96 ILE A CA 1
ATOM 735 C C . ILE A 1 96 ? 8.633 -11.023 2.455 1 87.12 96 ILE A C 1
ATOM 737 O O . ILE A 1 96 ? 7.84 -11.68 3.139 1 87.12 96 ILE A O 1
ATOM 741 N N . ILE A 1 97 ? 9.258 -10.008 2.967 1 85.81 97 ILE A N 1
ATOM 742 C CA . ILE A 1 97 ? 8.961 -9.484 4.297 1 85.81 97 ILE A CA 1
ATOM 743 C C . ILE A 1 97 ? 7.633 -8.734 4.273 1 85.81 97 ILE A C 1
ATOM 745 O O . ILE A 1 97 ? 6.738 -9.031 5.074 1 85.81 97 ILE A O 1
ATOM 749 N N . TYR A 1 98 ? 7.43 -7.762 3.367 1 88 98 TYR A N 1
ATOM 750 C CA . TYR A 1 98 ? 6.156 -7.109 3.098 1 88 98 TYR A CA 1
ATOM 751 C C . TYR A 1 98 ? 6.113 -6.559 1.676 1 88 98 TYR A C 1
ATOM 753 O O . TYR A 1 98 ? 7.152 -6.43 1.023 1 88 98 TYR A O 1
ATOM 761 N N . ALA A 1 99 ? 4.914 -6.324 1.243 1 88.38 99 ALA A N 1
ATOM 762 C CA . ALA A 1 99 ? 4.688 -5.738 -0.075 1 88.38 99 ALA A CA 1
ATOM 763 C C . ALA A 1 99 ? 3.361 -4.984 -0.118 1 88.38 99 ALA A C 1
ATOM 765 O O . ALA A 1 99 ? 2.436 -5.297 0.637 1 88.38 99 ALA A O 1
ATOM 766 N N . TYR A 1 100 ? 3.266 -3.969 -0.94 1 88.12 100 TYR A N 1
ATOM 767 C CA . TYR A 1 100 ? 2.012 -3.248 -1.136 1 88.12 100 TYR A CA 1
ATOM 768 C C . TYR A 1 100 ? 1.948 -2.631 -2.527 1 88.12 100 TYR A C 1
ATOM 770 O O . TYR A 1 100 ? 2.98 -2.291 -3.109 1 88.12 100 TYR A O 1
ATOM 778 N N . SER A 1 101 ? 0.775 -2.643 -3.025 1 83 101 SER A N 1
ATOM 779 C CA . SER A 1 101 ? 0.502 -2.09 -4.348 1 83 101 SER A CA 1
ATOM 780 C C . SER A 1 101 ? -0.884 -1.457 -4.406 1 83 101 SER A C 1
ATOM 782 O O . SER A 1 101 ? -1.761 -1.795 -3.609 1 83 101 SER A O 1
ATOM 784 N N . PHE A 1 102 ? -0.993 -0.327 -5.145 1 67.12 102 PHE A N 1
ATOM 785 C CA . PHE A 1 102 ? -2.318 0.158 -5.516 1 67.12 102 PHE A CA 1
ATOM 786 C C . PHE A 1 102 ? -2.332 0.65 -6.957 1 67.12 102 PHE A C 1
ATOM 788 O O . PHE A 1 102 ? -1.371 1.272 -7.414 1 67.12 102 PHE A O 1
ATOM 795 N N . LEU A 1 103 ? -3.332 0.234 -7.672 1 64.25 103 LEU A N 1
ATOM 796 C CA . LEU A 1 103 ? -3.303 0.499 -9.109 1 64.25 103 LEU A CA 1
ATOM 797 C C . LEU A 1 103 ? -4.348 1.541 -9.492 1 64.25 103 LEU A C 1
ATOM 799 O O . LEU A 1 103 ? -5.43 1.193 -9.969 1 64.25 103 LEU A O 1
ATOM 803 N N . PRO A 1 104 ? -3.938 2.816 -9.195 1 61.84 104 PRO A N 1
ATOM 804 C CA . PRO A 1 104 ? -4.887 3.734 -9.828 1 61.84 104 PRO A CA 1
ATOM 805 C C . PRO A 1 104 ? -4.695 3.83 -11.344 1 61.84 104 PRO A C 1
ATOM 807 O O . PRO A 1 104 ? -3.562 3.764 -11.828 1 61.84 104 PRO A O 1
ATOM 810 N N . LYS A 1 105 ? -5.434 3.721 -12.195 1 63.28 105 LYS A N 1
ATOM 811 C CA . LYS A 1 105 ? -5.277 3.771 -13.648 1 63.28 105 LYS A CA 1
ATOM 812 C C . LYS A 1 105 ? -5.684 5.137 -14.203 1 63.28 105 LYS A C 1
ATOM 814 O O . LYS A 1 105 ? -5.109 5.613 -15.18 1 63.28 105 LYS A O 1
ATOM 819 N N . ASN A 1 106 ? -6.621 5.754 -13.695 1 63.94 106 ASN A N 1
ATOM 820 C CA . ASN A 1 106 ? -7.207 6.883 -14.406 1 63.94 106 ASN A CA 1
ATOM 821 C C . ASN A 1 106 ? -7.281 8.125 -13.531 1 63.94 106 ASN A C 1
ATOM 823 O O . ASN A 1 106 ? -8.281 8.844 -13.547 1 63.94 106 ASN A O 1
ATOM 827 N N . THR A 1 107 ? -6.277 8.352 -12.758 1 65.75 107 THR A N 1
ATOM 828 C CA . THR A 1 107 ? -6.316 9.57 -11.953 1 65.75 107 THR A CA 1
ATOM 829 C C . THR A 1 107 ? -4.91 10.117 -11.734 1 65.75 107 THR A C 1
ATOM 831 O O . THR A 1 107 ? -3.945 9.352 -11.672 1 65.75 107 THR A O 1
ATOM 834 N N . ASP A 1 108 ? -4.863 11.531 -11.742 1 73.06 108 ASP A N 1
ATOM 835 C CA . ASP A 1 108 ? -3.627 12.219 -11.383 1 73.06 108 ASP A CA 1
ATOM 836 C C . ASP A 1 108 ? -3.539 12.43 -9.867 1 73.06 108 ASP A C 1
ATOM 838 O O . ASP A 1 108 ? -2.553 12.969 -9.367 1 73.06 108 ASP A O 1
ATOM 842 N N . ASN A 1 109 ? -4.527 12.039 -9.188 1 79.81 109 ASN A N 1
ATOM 843 C CA . ASN A 1 109 ? -4.586 12.188 -7.734 1 79.81 109 ASN A CA 1
ATOM 844 C C . ASN A 1 109 ? -4.098 10.93 -7.023 1 79.81 109 ASN A C 1
ATOM 846 O O . ASN A 1 109 ? -3.846 9.906 -7.66 1 79.81 109 ASN A O 1
ATOM 850 N N . ALA A 1 110 ? -3.822 11.086 -5.805 1 80.88 110 ALA A N 1
ATOM 851 C CA . ALA A 1 110 ? -3.443 9.938 -4.984 1 80.88 110 ALA A CA 1
ATOM 852 C C . ALA A 1 110 ? -4.668 9.281 -4.355 1 80.88 110 ALA A C 1
ATOM 854 O O . ALA A 1 110 ? -5.641 9.961 -4.016 1 80.88 110 ALA A O 1
ATOM 855 N N . ILE A 1 111 ? -4.719 8.055 -4.324 1 85 111 ILE A N 1
ATOM 856 C CA . ILE A 1 111 ? -5.754 7.312 -3.623 1 85 111 ILE A CA 1
ATOM 857 C C . ILE A 1 111 ? -5.145 6.57 -2.436 1 85 111 ILE A C 1
ATOM 859 O O . ILE A 1 111 ? -4.094 5.934 -2.566 1 85 111 ILE A O 1
ATOM 863 N N . ILE A 1 112 ? -5.762 6.777 -1.259 1 86.88 112 ILE A N 1
ATOM 864 C CA . ILE A 1 112 ? -5.301 6.137 -0.03 1 86.88 112 ILE A CA 1
ATOM 865 C C . ILE A 1 112 ? -6.379 5.188 0.49 1 86.88 112 ILE A C 1
ATOM 867 O O . ILE A 1 112 ? -7.555 5.551 0.557 1 86.88 112 ILE A O 1
ATOM 871 N N . ILE A 1 113 ? -5.984 3.953 0.707 1 88.25 113 ILE A N 1
ATOM 872 C CA . ILE A 1 113 ? -6.848 2.998 1.392 1 88.25 113 ILE A CA 1
ATOM 873 C C . ILE A 1 113 ? -6.621 3.086 2.898 1 88.25 113 ILE A C 1
ATOM 875 O O . ILE A 1 113 ? -5.48 3.068 3.365 1 88.25 113 ILE A O 1
ATOM 879 N N . ILE A 1 114 ? -7.746 3.188 3.68 1 88.31 114 ILE A N 1
ATOM 880 C CA . ILE A 1 114 ? -7.625 3.416 5.117 1 88.31 114 ILE A CA 1
ATOM 881 C C . ILE A 1 114 ? -8.539 2.455 5.871 1 88.31 114 ILE A C 1
ATOM 883 O O . ILE A 1 114 ? -9.719 2.307 5.523 1 88.31 114 ILE A O 1
ATOM 887 N N . ARG A 1 115 ? -7.973 1.83 6.844 1 88.44 115 ARG A N 1
ATOM 888 C CA . ARG A 1 115 ? -8.75 1.045 7.793 1 88.44 115 ARG A CA 1
ATOM 889 C C . ARG A 1 115 ? -8.859 1.759 9.133 1 88.44 115 ARG A C 1
ATOM 891 O O . ARG A 1 115 ? -7.852 2.182 9.703 1 88.44 115 ARG A O 1
ATOM 898 N N . VAL A 1 116 ? -10.047 1.939 9.539 1 86.56 116 VAL A N 1
ATOM 899 C CA . VAL A 1 116 ? -10.32 2.461 10.875 1 86.56 116 VAL A CA 1
ATOM 900 C C . VAL A 1 116 ? -11.141 1.444 11.664 1 86.56 116 VAL A C 1
ATOM 902 O O . VAL A 1 116 ? -11.594 0.437 11.117 1 86.56 116 VAL A O 1
ATOM 905 N N . ASP A 1 117 ? -11.273 1.753 12.953 1 85.56 117 ASP A N 1
ATOM 906 C CA . ASP A 1 117 ? -12.086 0.86 13.773 1 85.56 117 ASP A CA 1
ATOM 907 C C . 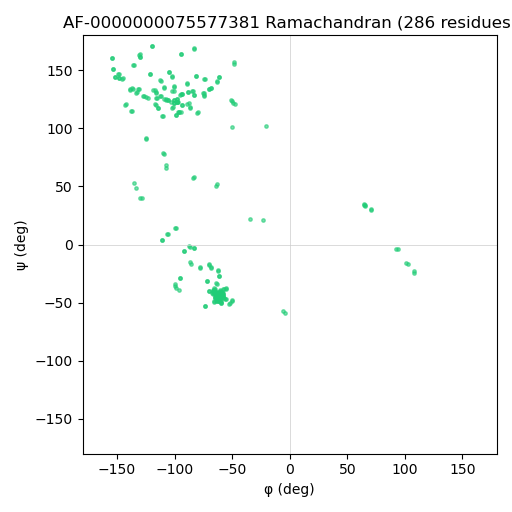ASP A 1 117 ? -13.523 0.807 13.266 1 85.56 117 ASP A C 1
ATOM 909 O O . ASP A 1 117 ? -14.094 1.831 12.883 1 85.56 117 ASP A O 1
ATOM 913 N N . ASP A 1 118 ? -14.094 -0.438 13.398 1 86.56 118 ASP A N 1
ATOM 914 C CA . ASP A 1 118 ? -15.469 -0.632 12.93 1 86.56 118 ASP A CA 1
ATOM 915 C C . ASP A 1 118 ? -16.422 0.364 13.594 1 86.56 118 ASP A C 1
ATOM 917 O O . ASP A 1 118 ? -17.312 0.909 12.938 1 86.56 118 ASP A O 1
ATOM 921 N N . GLU A 1 119 ? -16.172 0.608 14.805 1 89.69 119 GLU A N 1
ATOM 922 C CA . GLU A 1 119 ? -17.078 1.477 15.562 1 89.69 119 GLU A CA 1
ATOM 923 C C . GLU A 1 119 ? -16.969 2.922 15.086 1 89.69 119 GLU A C 1
ATOM 925 O O . GLU A 1 119 ? -17.891 3.723 15.32 1 89.69 119 GLU A O 1
ATOM 930 N N . ASN A 1 120 ? -15.875 3.242 14.359 1 90.88 120 ASN A N 1
ATOM 931 C CA . ASN A 1 120 ? -15.656 4.625 13.961 1 90.88 120 ASN A CA 1
ATOM 932 C C . ASN A 1 120 ? -15.812 4.809 12.453 1 90.88 120 ASN A C 1
ATOM 934 O O . ASN A 1 120 ? -15.609 5.902 11.93 1 90.88 120 ASN A O 1
ATOM 938 N N . GLN A 1 121 ? -16.172 3.812 11.797 1 89.12 121 GLN A N 1
ATOM 939 C CA . GLN A 1 121 ? -16.219 3.855 10.344 1 89.12 121 GLN A CA 1
ATOM 940 C C . GLN A 1 121 ? -17.188 4.938 9.859 1 89.12 121 GLN A C 1
ATOM 942 O O . GLN A 1 121 ? -16.844 5.73 8.977 1 89.12 121 GLN A O 1
ATOM 947 N N . LYS A 1 122 ? -18.438 4.969 10.43 1 89.88 122 LYS A N 1
ATOM 948 C CA . LYS A 1 122 ? -19.422 5.961 10.023 1 89.88 122 LYS A CA 1
ATOM 949 C C . LYS A 1 122 ? -18.938 7.375 10.312 1 89.88 122 LYS A C 1
ATOM 951 O O . LYS A 1 122 ? -19.094 8.273 9.484 1 89.88 122 LYS A O 1
ATOM 956 N N . GLN A 1 123 ? -18.359 7.547 11.461 1 91.94 123 GLN A N 1
ATOM 957 C CA . GLN A 1 123 ? -17.828 8.852 11.828 1 91.94 123 GLN A CA 1
ATOM 958 C C . GLN A 1 123 ? -16.672 9.266 10.906 1 91.94 123 GLN A C 1
ATOM 960 O O . GLN A 1 123 ? -16.547 10.438 10.555 1 91.94 123 GLN A O 1
ATOM 965 N N . ALA A 1 124 ? -15.844 8.312 10.57 1 91.38 124 ALA A N 1
ATOM 966 C CA . ALA A 1 124 ? -14.734 8.578 9.656 1 91.38 124 ALA A CA 1
ATOM 967 C C . ALA A 1 124 ? -15.25 9.055 8.297 1 91.38 124 ALA A C 1
ATOM 969 O O . ALA A 1 124 ? -14.711 10 7.719 1 91.38 124 ALA A O 1
ATOM 970 N N . ILE A 1 125 ? -16.297 8.406 7.848 1 91.38 125 ILE A N 1
ATOM 971 C CA . ILE A 1 125 ? -16.891 8.766 6.566 1 91.38 125 ILE A CA 1
ATOM 972 C C . ILE A 1 125 ? -17.406 10.203 6.621 1 91.38 125 ILE A C 1
ATOM 974 O O . ILE A 1 125 ? -17.078 11.023 5.762 1 91.38 125 ILE A O 1
ATOM 978 N N . THR A 1 126 ? -18.141 10.523 7.668 1 92.69 126 THR A N 1
ATOM 979 C CA . THR A 1 126 ? -18.703 11.859 7.828 1 92.69 126 THR A CA 1
ATOM 980 C C . THR A 1 126 ? -17.594 12.906 7.938 1 92.69 126 THR A C 1
ATOM 982 O O . THR A 1 126 ? -17.688 13.977 7.328 1 92.69 126 THR A O 1
ATOM 985 N N . THR A 1 127 ? -16.594 12.586 8.633 1 92.25 127 THR A N 1
ATOM 986 C CA . THR A 1 127 ? -15.469 13.492 8.836 1 92.25 127 THR A CA 1
ATOM 987 C C . THR A 1 127 ? -14.758 13.773 7.516 1 92.25 127 THR A C 1
ATOM 989 O O . THR A 1 127 ? -14.547 14.938 7.152 1 92.25 127 THR A O 1
ATOM 992 N N . LEU A 1 128 ? -14.438 12.734 6.754 1 91.06 128 LEU A N 1
ATOM 993 C CA . LEU A 1 128 ? -13.656 12.898 5.531 1 91.06 128 LEU A CA 1
ATOM 994 C C . LEU A 1 128 ? -14.484 13.57 4.441 1 91.06 128 LEU A C 1
ATOM 996 O O . LEU A 1 128 ? -13.945 14.328 3.627 1 91.06 128 LEU A O 1
ATOM 1000 N N . GLU A 1 129 ? -15.789 13.32 4.469 1 90.12 129 GLU A N 1
ATOM 1001 C CA . GLU A 1 129 ? -16.672 13.93 3.477 1 90.12 129 GLU A CA 1
ATOM 1002 C C . GLU A 1 129 ? -16.766 15.438 3.695 1 90.12 129 GLU A C 1
ATOM 1004 O O . GLU A 1 129 ? -17.078 16.188 2.762 1 90.12 129 GLU A O 1
ATOM 1009 N N . SER A 1 130 ? -16.422 15.828 4.914 1 90.88 130 SER A N 1
ATOM 1010 C CA . SER A 1 130 ? -16.562 17.25 5.246 1 90.88 130 SER A CA 1
ATOM 1011 C C . SER A 1 130 ? -15.273 18 4.961 1 90.88 130 SER A C 1
ATOM 1013 O O . SER A 1 130 ? -15.227 19.234 5.07 1 90.88 130 SER A O 1
ATOM 1015 N N . VAL A 1 131 ? -14.273 17.312 4.605 1 90.19 131 VAL A N 1
ATOM 1016 C CA . VAL A 1 131 ? -12.969 17.938 4.406 1 90.19 131 VAL A CA 1
ATOM 1017 C C . VAL A 1 131 ? -12.789 18.297 2.938 1 90.19 131 VAL A C 1
ATOM 1019 O O . VAL A 1 131 ? -12.945 17.453 2.053 1 90.19 131 VAL A O 1
ATOM 1022 N N . GLN A 1 132 ? -12.414 19.531 2.721 1 86.81 132 GLN A N 1
ATOM 1023 C CA . GLN A 1 132 ? -12.117 19.969 1.359 1 86.81 132 GLN A CA 1
ATOM 1024 C C . GLN A 1 132 ? -10.844 19.297 0.838 1 86.81 132 GLN A C 1
ATOM 1026 O O . GLN A 1 132 ? -9.844 19.219 1.556 1 86.81 132 GLN A O 1
ATOM 1031 N N . GLY A 1 133 ? -10.906 18.828 -0.332 1 87.94 133 GLY A N 1
ATOM 1032 C CA . GLY A 1 133 ? -9.734 18.219 -0.929 1 87.94 133 GLY A CA 1
ATOM 1033 C C . GLY A 1 133 ? -9.688 16.703 -0.729 1 87.94 133 GLY A C 1
ATOM 1034 O O . GLY A 1 133 ? -8.734 16.047 -1.166 1 87.94 133 GLY A O 1
ATOM 1035 N N . VAL A 1 134 ? -10.672 16.156 0.035 1 89.19 134 VAL A N 1
ATOM 1036 C CA . VAL A 1 134 ? -10.758 14.711 0.238 1 89.19 134 VAL A CA 1
ATOM 1037 C C . VAL A 1 134 ? -12.039 14.18 -0.405 1 89.19 134 VAL A C 1
ATOM 1039 O O . VAL A 1 134 ? -13.141 14.648 -0.099 1 89.19 134 VAL A O 1
ATOM 1042 N N . ASN A 1 135 ? -11.891 13.336 -1.362 1 89.06 135 ASN A N 1
ATOM 1043 C CA . ASN A 1 135 ? -13.016 12.68 -2.021 1 89.06 135 ASN A CA 1
ATOM 1044 C C . ASN A 1 135 ? -13.078 11.195 -1.683 1 89.06 135 ASN A C 1
ATOM 1046 O O . ASN A 1 135 ? -12.18 10.438 -2.049 1 89.06 135 ASN A O 1
ATOM 1050 N N . LEU A 1 136 ? -14.094 10.812 -0.918 1 89.12 136 LEU A N 1
ATOM 1051 C CA . LEU A 1 136 ? -14.273 9.391 -0.627 1 89.12 136 LEU A CA 1
ATOM 1052 C C . LEU A 1 136 ? -14.836 8.656 -1.839 1 89.12 136 LEU A C 1
ATOM 1054 O O . LEU A 1 136 ? -15.789 9.117 -2.465 1 89.12 136 LEU A O 1
ATOM 1058 N N . LEU A 1 137 ? -14.242 7.609 -2.191 1 85.69 137 LEU A N 1
ATOM 1059 C CA . LEU A 1 137 ? -14.641 6.832 -3.355 1 85.69 137 LEU A CA 1
ATOM 1060 C C . LEU A 1 137 ? -15.469 5.617 -2.941 1 85.69 137 LEU A C 1
ATOM 1062 O O . LEU A 1 137 ? -15.172 4.973 -1.933 1 85.69 137 LEU A O 1
ATOM 1066 N N . ASP A 1 138 ? -16.516 5.406 -3.678 1 85.81 138 ASP A N 1
ATOM 1067 C CA . ASP A 1 138 ? -17.203 4.129 -3.506 1 85.81 138 ASP A CA 1
ATOM 1068 C C . ASP A 1 138 ? -16.531 3.031 -4.324 1 85.81 138 ASP A C 1
ATOM 1070 O O . ASP A 1 138 ? -15.594 3.299 -5.078 1 85.81 138 ASP A O 1
ATOM 1074 N N . ARG A 1 139 ? -16.938 1.795 -4.027 1 82.56 139 ARG A N 1
ATOM 1075 C CA . ARG A 1 139 ? -16.344 0.619 -4.66 1 82.56 139 ARG A CA 1
ATOM 1076 C C . ARG A 1 139 ? -16.312 0.768 -6.176 1 82.56 139 ARG A C 1
ATOM 1078 O O . ARG A 1 139 ? -15.281 0.52 -6.812 1 82.56 139 ARG A O 1
ATOM 1085 N N . GLU A 1 140 ? -17.469 1.193 -6.789 1 81.12 140 GLU A N 1
ATOM 1086 C CA . GLU A 1 140 ? -17.578 1.307 -8.242 1 81.12 140 GLU A CA 1
ATOM 1087 C C . GLU A 1 140 ? -16.594 2.33 -8.789 1 81.12 140 GLU A C 1
ATOM 1089 O O . GLU A 1 140 ? -15.906 2.068 -9.781 1 81.12 140 GLU A O 1
ATOM 1094 N N . THR A 1 141 ? -16.547 3.443 -8.164 1 78.38 141 THR A N 1
ATOM 1095 C CA . THR A 1 141 ? -15.648 4.5 -8.609 1 78.38 141 THR A CA 1
ATOM 1096 C C . THR A 1 141 ? -14.195 4.078 -8.43 1 78.38 141 THR A C 1
ATOM 1098 O O . THR A 1 141 ? -13.352 4.352 -9.297 1 78.38 141 THR A O 1
ATOM 1101 N N . LEU A 1 142 ? -13.875 3.371 -7.305 1 75.88 142 LEU A N 1
ATOM 1102 C CA . LEU A 1 142 ? -12.523 2.881 -7.043 1 75.88 142 LEU A CA 1
ATOM 1103 C C . LEU A 1 142 ? -12.078 1.912 -8.133 1 75.88 142 LEU A C 1
ATOM 1105 O O . LEU A 1 142 ? -10.93 1.97 -8.594 1 75.88 142 LEU A O 1
ATOM 1109 N N . LEU A 1 143 ? -13.039 1.035 -8.602 1 74.81 143 LEU A N 1
ATOM 1110 C CA . LEU A 1 143 ? -12.695 -0.007 -9.562 1 74.81 143 LEU A CA 1
ATOM 1111 C C . LEU A 1 143 ? -12.57 0.569 -10.969 1 74.81 143 LEU A C 1
ATOM 1113 O O . LEU A 1 143 ? -11.945 -0.038 -11.844 1 74.81 143 LEU A O 1
ATOM 1117 N N . LEU A 1 144 ? -13.172 1.745 -11.18 1 69.06 144 LEU A N 1
ATOM 1118 C CA . LEU A 1 144 ? -13.086 2.404 -12.484 1 69.06 144 LEU A CA 1
ATOM 1119 C C . LEU A 1 144 ? -11.828 3.258 -12.578 1 69.06 144 LEU A C 1
ATOM 1121 O O . LEU A 1 144 ? -11.383 3.59 -13.68 1 69.06 144 LEU A O 1
ATOM 1125 N N . LYS A 1 145 ? -11.234 3.514 -11.461 1 67.19 145 LYS A N 1
ATOM 1126 C CA . LYS A 1 145 ? -10.07 4.391 -11.414 1 67.19 145 LYS A CA 1
ATOM 1127 C C . LYS A 1 145 ? -8.773 3.58 -11.422 1 67.19 145 LYS A C 1
ATOM 1129 O O . LYS A 1 145 ? -7.801 3.971 -12.07 1 67.19 145 LYS A O 1
ATOM 1134 N N . MET B 1 1 ? -19.672 0.314 -0.322 1 78 1 MET B N 1
ATOM 1135 C CA . MET B 1 1 ? -18.625 -0.006 0.646 1 78 1 MET B CA 1
ATOM 1136 C C . MET B 1 1 ? -17.516 -0.829 -0.002 1 78 1 MET B C 1
ATOM 1138 O O . MET B 1 1 ? -17.781 -1.687 -0.845 1 78 1 MET B O 1
ATOM 1142 N N . ILE B 1 2 ? -16.266 -0.458 0.305 1 87.56 2 ILE B N 1
ATOM 1143 C CA . ILE B 1 2 ? -15.148 -1.221 -0.247 1 87.56 2 ILE B CA 1
ATOM 1144 C C . ILE B 1 2 ? -14.789 -2.363 0.7 1 87.56 2 ILE B C 1
ATOM 1146 O O . ILE B 1 2 ? -14.539 -2.141 1.888 1 87.56 2 ILE B O 1
ATOM 1150 N N . ARG B 1 3 ? -14.867 -3.559 0.174 1 91.94 3 ARG B N 1
ATOM 1151 C CA . ARG B 1 3 ? -14.57 -4.754 0.953 1 91.94 3 ARG B CA 1
ATOM 1152 C C . ARG B 1 3 ? -13.172 -5.285 0.637 1 91.94 3 ARG B C 1
ATOM 1154 O O . ARG B 1 3 ? -12.867 -5.586 -0.518 1 91.94 3 ARG B O 1
ATOM 1161 N N . GLN B 1 4 ? -12.406 -5.277 1.639 1 93.5 4 GLN B N 1
ATOM 1162 C CA . GLN B 1 4 ? -11.078 -5.871 1.551 1 93.5 4 GLN B CA 1
ATOM 1163 C C . GLN B 1 4 ? -11.094 -7.324 2.014 1 93.5 4 GLN B C 1
ATOM 1165 O O . GLN B 1 4 ? -11.688 -7.648 3.047 1 93.5 4 GLN B O 1
ATOM 1170 N N . VAL B 1 5 ? -10.539 -8.211 1.191 1 95 5 VAL B N 1
ATOM 1171 C CA . VAL B 1 5 ? -10.438 -9.625 1.512 1 95 5 VAL B CA 1
ATOM 1172 C C . VAL B 1 5 ? -9.086 -9.914 2.168 1 95 5 VAL B C 1
ATOM 1174 O O . VAL B 1 5 ? -8.039 -9.648 1.581 1 95 5 VAL B O 1
ATOM 1177 N N . SER B 1 6 ? -9.109 -10.398 3.346 1 93 6 SER B N 1
ATOM 1178 C CA . SER B 1 6 ? -7.883 -10.742 4.062 1 93 6 SER B CA 1
ATOM 1179 C C . SER B 1 6 ? -7.723 -12.258 4.184 1 93 6 SER B C 1
ATOM 1181 O O . SER B 1 6 ? -8.695 -12.969 4.445 1 93 6 SER B O 1
ATOM 1183 N N . ILE B 1 7 ? -6.574 -12.703 3.93 1 92.69 7 ILE B N 1
ATOM 1184 C CA . ILE B 1 7 ? -6.25 -14.125 3.998 1 92.69 7 ILE B CA 1
ATOM 1185 C C . ILE B 1 7 ? -5.027 -14.336 4.891 1 92.69 7 ILE B C 1
ATOM 1187 O O . ILE B 1 7 ? -3.992 -13.695 4.699 1 92.69 7 ILE B O 1
ATOM 1191 N N . PHE B 1 8 ? -5.199 -15.219 5.836 1 87 8 PHE B N 1
ATOM 1192 C CA . PHE B 1 8 ? -4.066 -15.586 6.68 1 87 8 PHE B CA 1
ATOM 1193 C C . PHE B 1 8 ? -3.168 -16.594 5.969 1 87 8 PHE B C 1
ATOM 1195 O O . PHE B 1 8 ? -3.631 -17.656 5.543 1 87 8 PHE B O 1
ATOM 1202 N N . ILE B 1 9 ? -1.983 -16.109 5.684 1 80.75 9 ILE B N 1
ATOM 1203 C CA . ILE B 1 9 ? -1.063 -17 4.98 1 80.75 9 ILE B CA 1
ATOM 1204 C C . ILE B 1 9 ? 0.043 -17.453 5.93 1 80.75 9 ILE B C 1
ATOM 1206 O O . ILE B 1 9 ? 0.923 -16.656 6.289 1 80.75 9 ILE B O 1
ATOM 1210 N N . GLU B 1 10 ? -0.257 -18.25 6.934 1 68.5 10 GLU B N 1
ATOM 1211 C CA . GLU B 1 10 ? 0.774 -18.75 7.832 1 68.5 10 GLU B CA 1
ATOM 1212 C C . GLU B 1 10 ? 1.959 -19.312 7.051 1 68.5 10 GLU B C 1
ATOM 1214 O O . GLU B 1 10 ? 1.796 -19.797 5.93 1 68.5 10 GLU B O 1
ATOM 1219 N N . ASN B 1 11 ? 3.117 -19.359 7.715 1 55.94 11 ASN B N 1
ATOM 1220 C CA . ASN B 1 11 ? 4.531 -19.625 7.484 1 55.94 11 ASN B CA 1
ATOM 1221 C C . ASN B 1 11 ? 4.73 -20.703 6.414 1 55.94 11 ASN B C 1
ATOM 1223 O O . ASN B 1 11 ? 5.754 -21.391 6.398 1 55.94 11 ASN B O 1
ATOM 1227 N N . HIS B 1 12 ? 3.723 -20.844 5.629 1 59.62 12 HIS B N 1
ATOM 1228 C CA . HIS B 1 12 ? 4.105 -21.875 4.676 1 59.62 12 HIS B CA 1
ATOM 1229 C C . HIS B 1 12 ? 4.473 -21.281 3.324 1 59.62 12 HIS B C 1
ATOM 1231 O O . HIS B 1 12 ? 3.742 -20.438 2.795 1 59.62 12 HIS B O 1
ATOM 1237 N N . GLU B 1 13 ? 5.684 -21.594 2.92 1 61.88 13 GLU B N 1
ATOM 1238 C CA . GLU B 1 13 ? 6.227 -21.25 1.612 1 61.88 13 GLU B CA 1
ATOM 1239 C C . GLU B 1 13 ? 5.242 -21.594 0.496 1 61.88 13 GLU B C 1
ATOM 1241 O O . GLU B 1 13 ? 4.609 -22.641 0.524 1 61.88 13 GLU B O 1
ATOM 1246 N N . GLY B 1 14 ? 4.797 -20.609 -0.321 1 76.62 14 GLY B N 1
ATOM 1247 C CA . GLY B 1 14 ? 4.027 -20.906 -1.518 1 76.62 14 GLY B CA 1
ATOM 1248 C C . GLY B 1 14 ? 2.543 -20.641 -1.354 1 76.62 14 GLY B C 1
ATOM 1249 O O . GLY B 1 14 ? 1.794 -20.656 -2.332 1 76.62 14 GLY B O 1
ATOM 1250 N N . ARG B 1 15 ? 2.154 -20.531 -0.125 1 85.19 15 ARG B N 1
ATOM 1251 C CA . ARG B 1 15 ? 0.725 -20.312 0.087 1 85.19 15 ARG B CA 1
ATOM 1252 C C . ARG B 1 15 ? 0.245 -19.062 -0.618 1 85.19 15 ARG B C 1
ATOM 1254 O O . ARG B 1 15 ? -0.823 -19.047 -1.234 1 85.19 15 ARG B O 1
ATOM 1261 N N . LEU B 1 16 ? 1.044 -18.031 -0.526 1 88.19 16 LEU B N 1
ATOM 1262 C CA . LEU B 1 16 ? 0.665 -16.797 -1.203 1 88.19 16 LEU B CA 1
ATOM 1263 C C . LEU B 1 16 ? 0.518 -17.031 -2.705 1 88.19 16 LEU B C 1
ATOM 1265 O O . LEU B 1 16 ? -0.486 -16.641 -3.301 1 88.19 16 LEU B O 1
ATOM 1269 N N . ASN B 1 17 ? 1.458 -17.656 -3.199 1 89.38 17 ASN B N 1
ATOM 1270 C CA . ASN B 1 17 ? 1.421 -17.938 -4.633 1 89.38 17 ASN B CA 1
ATOM 1271 C C . ASN B 1 17 ? 0.192 -18.75 -5.016 1 89.38 17 ASN B C 1
ATOM 1273 O O . ASN B 1 17 ? -0.404 -18.531 -6.07 1 89.38 17 ASN B O 1
ATOM 1277 N N . ASN B 1 18 ? -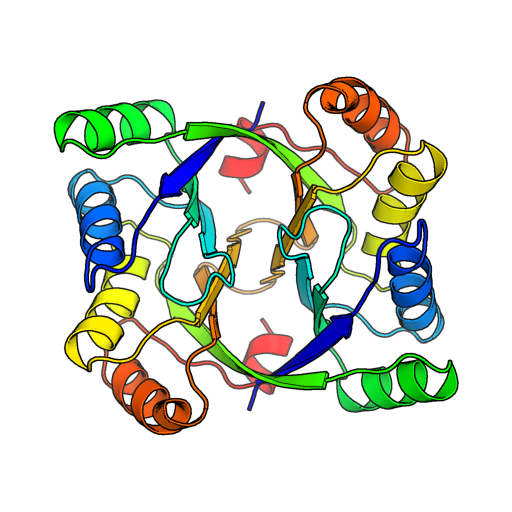0.131 -19.703 -4.23 1 92.56 18 ASN B N 1
ATOM 1278 C CA . ASN B 1 18 ? -1.313 -20.531 -4.477 1 92.56 18 ASN B CA 1
ATOM 1279 C C . ASN B 1 18 ? -2.58 -19.672 -4.531 1 92.56 18 ASN B C 1
ATOM 1281 O O . ASN B 1 18 ? -3.404 -19.844 -5.434 1 92.56 18 ASN B O 1
ATOM 1285 N N . ILE B 1 19 ? -2.705 -18.766 -3.625 1 94.25 19 ILE B N 1
ATOM 1286 C CA . ILE B 1 19 ? -3.861 -17.875 -3.568 1 94.25 19 ILE B CA 1
ATOM 1287 C C . ILE B 1 19 ? -3.926 -17.031 -4.84 1 94.25 19 ILE B C 1
ATOM 1289 O O . ILE B 1 19 ? -4.984 -16.922 -5.457 1 94.25 19 ILE B O 1
ATOM 1293 N N . LEU B 1 20 ? -2.814 -16.516 -5.223 1 94.5 20 LEU B N 1
ATOM 1294 C CA . LEU B 1 20 ? -2.756 -15.656 -6.398 1 94.5 20 LEU B CA 1
ATOM 1295 C C . LEU B 1 20 ? -3.086 -16.438 -7.664 1 94.5 20 LEU B C 1
ATOM 1297 O O . LEU B 1 20 ? -3.762 -15.93 -8.562 1 94.5 20 LEU B O 1
ATOM 1301 N N . LYS B 1 21 ? -2.646 -17.672 -7.742 1 95.12 21 LYS B N 1
ATOM 1302 C CA . LYS B 1 21 ? -2.924 -18.516 -8.891 1 95.12 21 LYS B CA 1
ATOM 1303 C C . LYS B 1 21 ? -4.406 -18.859 -8.977 1 95.12 21 LYS B C 1
ATOM 1305 O O . LYS B 1 21 ? -4.98 -18.891 -10.07 1 95.12 21 LYS B O 1
ATOM 1310 N N . ILE B 1 22 ? -4.969 -19.156 -7.855 1 96.81 22 ILE B N 1
ATOM 1311 C CA . ILE B 1 22 ? -6.402 -19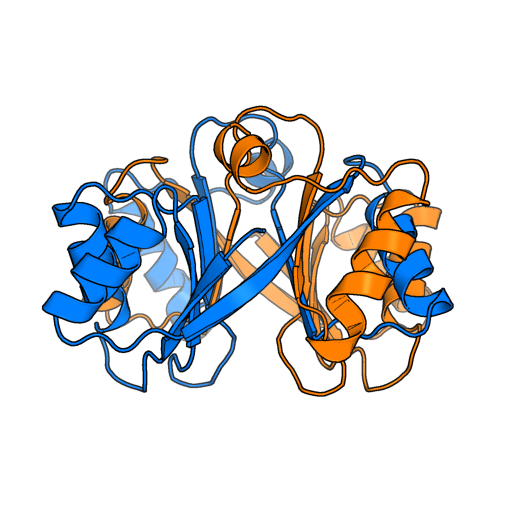.438 -7.824 1 96.81 22 ILE B CA 1
ATOM 1312 C C . ILE B 1 22 ? -7.164 -18.25 -8.414 1 96.81 22 ILE B C 1
ATOM 1314 O O . ILE B 1 22 ? -8.047 -18.438 -9.258 1 96.81 22 ILE B O 1
ATOM 1318 N N . LEU B 1 23 ? -6.832 -17.031 -8.008 1 97.06 23 LEU B N 1
ATOM 1319 C CA . LEU B 1 23 ? -7.5 -15.836 -8.508 1 97.06 23 LEU B CA 1
ATOM 1320 C C . LEU B 1 23 ? -7.242 -15.648 -10 1 97.06 23 LEU B C 1
ATOM 1322 O O . LEU B 1 23 ? -8.164 -15.359 -10.758 1 97.06 23 LEU B O 1
ATOM 1326 N N . ALA B 1 24 ? -6.023 -15.891 -10.414 1 96 24 ALA B N 1
ATOM 1327 C CA . ALA B 1 24 ? -5.637 -15.742 -11.812 1 96 24 ALA B CA 1
ATOM 1328 C C . ALA B 1 24 ? -6.379 -16.734 -12.695 1 96 24 ALA B C 1
ATOM 1330 O O . ALA B 1 24 ? -6.906 -16.375 -13.75 1 96 24 ALA B O 1
ATOM 1331 N N . ASP B 1 25 ? -6.438 -17.922 -12.281 1 97.06 25 ASP B N 1
ATOM 1332 C CA . ASP B 1 25 ? -7.082 -19 -13.031 1 97.06 25 ASP B CA 1
ATOM 1333 C C . ASP B 1 25 ? -8.57 -18.734 -13.219 1 97.06 25 ASP B C 1
ATOM 1335 O O . ASP B 1 25 ? -9.195 -19.266 -14.133 1 97.06 25 ASP B O 1
ATOM 1339 N N . ASN B 1 26 ? -9.078 -17.953 -12.383 1 97.44 26 ASN B N 1
ATOM 1340 C CA . ASN B 1 26 ? -10.5 -17.625 -12.461 1 97.44 26 ASN B CA 1
ATOM 1341 C C . ASN B 1 26 ? -10.734 -16.219 -12.984 1 97.44 26 ASN B C 1
ATOM 1343 O O . ASN B 1 26 ? -11.828 -15.672 -12.859 1 97.44 26 ASN B O 1
ATOM 1347 N N . LYS B 1 27 ? -9.688 -15.562 -13.461 1 96.25 27 LYS B N 1
ATOM 1348 C CA . LYS B 1 27 ? -9.727 -14.273 -14.148 1 96.25 27 LYS B CA 1
ATOM 1349 C C . LYS B 1 27 ? -10.188 -13.164 -13.211 1 96.25 27 LYS B C 1
ATOM 1351 O O . LYS B 1 27 ? -10.945 -12.281 -13.617 1 96.25 27 LYS B O 1
ATOM 1356 N N . ILE B 1 28 ? -9.828 -13.297 -11.969 1 94.88 28 ILE B N 1
A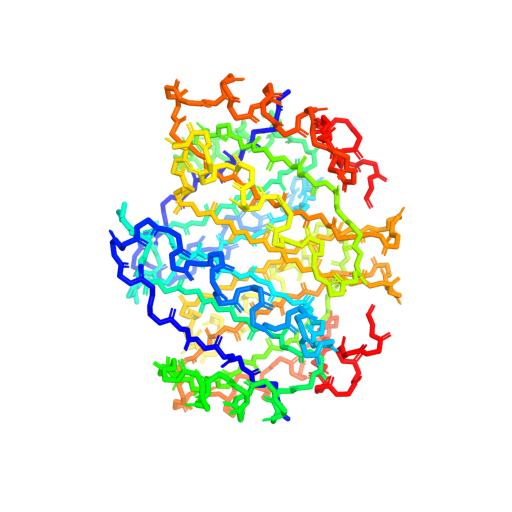TOM 1357 C CA . ILE B 1 28 ? -10.133 -12.258 -11 1 94.88 28 ILE B CA 1
ATOM 1358 C C . ILE B 1 28 ? -8.93 -11.328 -10.836 1 94.88 28 ILE B C 1
ATOM 1360 O O . ILE B 1 28 ? -7.871 -11.75 -10.367 1 94.88 28 ILE B O 1
ATOM 1364 N N . ASN B 1 29 ? -9.07 -10.102 -11.227 1 91.56 29 ASN B N 1
ATOM 1365 C CA . ASN B 1 29 ? -8 -9.109 -11.133 1 91.56 29 ASN B CA 1
ATOM 1366 C C . ASN B 1 29 ? -7.91 -8.523 -9.727 1 91.56 29 ASN B C 1
ATOM 1368 O O . ASN B 1 29 ? -8.922 -8.391 -9.039 1 91.56 29 ASN B O 1
ATOM 1372 N N . ILE B 1 30 ? -6.699 -8.227 -9.312 1 91.31 30 ILE B N 1
ATOM 1373 C CA . ILE B 1 30 ? -6.406 -7.633 -8.016 1 91.31 30 ILE B CA 1
ATOM 1374 C C . ILE B 1 30 ? -6.164 -6.133 -8.172 1 91.31 30 ILE B C 1
ATOM 1376 O O . ILE B 1 30 ? -5.32 -5.719 -8.977 1 91.31 30 ILE B O 1
ATOM 1380 N N . ARG B 1 31 ? -6.867 -5.359 -7.488 1 86.94 31 ARG B N 1
ATOM 1381 C CA . ARG B 1 31 ? -6.785 -3.906 -7.613 1 86.94 31 ARG B CA 1
ATOM 1382 C C . ARG B 1 31 ? -5.836 -3.318 -6.574 1 86.94 31 ARG B C 1
ATOM 1384 O O . ARG B 1 31 ? -5.238 -2.264 -6.801 1 86.94 31 ARG B O 1
ATOM 1391 N N . SER B 1 32 ? -5.73 -3.967 -5.484 1 88.94 32 SER B N 1
ATOM 1392 C CA . SER B 1 32 ? -4.773 -3.59 -4.449 1 88.94 32 SER B CA 1
ATOM 1393 C C . SER B 1 32 ? -4.281 -4.812 -3.682 1 88.94 32 SER B C 1
ATOM 1395 O O . SER B 1 32 ? -5.02 -5.781 -3.51 1 88.94 32 SER B O 1
ATOM 1397 N N . LEU B 1 33 ? -3.068 -4.758 -3.266 1 89.19 33 LEU B N 1
ATOM 1398 C CA . LEU B 1 33 ? -2.447 -5.805 -2.463 1 89.19 33 LEU B CA 1
ATOM 1399 C C . LEU B 1 33 ? -1.633 -5.207 -1.321 1 89.19 33 LEU B C 1
ATOM 1401 O O . LEU B 1 33 ? -0.91 -4.227 -1.518 1 89.19 33 LEU B O 1
ATOM 1405 N N . ASN B 1 34 ? -1.78 -5.723 -0.205 1 89.44 34 ASN B N 1
ATOM 1406 C CA . ASN B 1 34 ? -0.96 -5.395 0.956 1 89.44 34 ASN B CA 1
ATOM 1407 C C . ASN B 1 34 ? -0.578 -6.641 1.746 1 89.44 34 ASN B C 1
ATOM 1409 O O . ASN B 1 34 ? -1.448 -7.406 2.166 1 89.44 34 ASN B O 1
ATOM 1413 N N . ILE B 1 35 ? 0.667 -6.934 1.766 1 86.62 35 ILE B N 1
ATOM 1414 C CA . ILE B 1 35 ? 1.219 -7.988 2.611 1 86.62 35 ILE B CA 1
ATOM 1415 C C . ILE B 1 35 ? 1.817 -7.375 3.875 1 86.62 35 ILE B C 1
ATOM 1417 O O . ILE B 1 35 ? 2.752 -6.574 3.801 1 86.62 35 ILE B O 1
ATOM 1421 N N . ALA B 1 36 ? 1.267 -7.582 5.051 1 77.94 36 ALA B N 1
ATOM 1422 C CA . ALA B 1 36 ? 1.701 -6.992 6.312 1 77.94 36 ALA B CA 1
ATOM 1423 C C . ALA B 1 36 ? 2.99 -7.641 6.809 1 77.94 36 ALA B C 1
ATOM 1425 O O . ALA B 1 36 ? 3.273 -8.797 6.488 1 77.94 36 ALA B O 1
ATOM 1426 N N . ASP B 1 37 ? 3.941 -6.758 7.434 1 65.88 37 ASP B N 1
ATOM 1427 C CA . ASP B 1 37 ? 5.27 -7.137 7.906 1 65.88 37 ASP B CA 1
ATOM 1428 C C . ASP B 1 37 ? 5.18 -8.148 9.047 1 65.88 37 ASP B C 1
ATOM 1430 O O . ASP B 1 37 ? 5.281 -7.785 10.219 1 65.88 37 ASP B O 1
ATOM 1434 N N . ALA B 1 38 ? 4.508 -9.133 8.945 1 53.06 38 ALA B N 1
ATOM 1435 C CA . ALA B 1 38 ? 4.551 -10.094 10.047 1 53.06 38 ALA B CA 1
ATOM 1436 C C . ALA B 1 38 ? 5.574 -11.188 9.781 1 53.06 38 ALA B C 1
ATOM 1438 O O . ALA B 1 38 ? 5.871 -11.5 8.625 1 53.06 38 ALA B O 1
ATOM 1439 N N . THR B 1 39 ? 6.797 -11.297 10.641 1 49.75 39 THR B N 1
ATOM 1440 C CA . THR B 1 39 ? 7.918 -12.227 10.609 1 49.75 39 THR B CA 1
ATOM 1441 C C . THR B 1 39 ? 7.691 -13.305 9.547 1 49.75 39 THR B C 1
ATOM 1443 O O . THR B 1 39 ? 8.609 -13.648 8.797 1 49.75 39 THR B O 1
ATOM 1446 N N . ASP B 1 40 ? 6.93 -14.25 9.133 1 48.31 40 ASP B N 1
ATOM 1447 C CA . ASP B 1 40 ? 6.844 -15.438 8.281 1 48.31 40 ASP B CA 1
ATOM 1448 C C . ASP B 1 40 ? 5.57 -15.414 7.441 1 48.31 40 ASP B C 1
ATOM 1450 O O . ASP B 1 40 ? 5.219 -16.422 6.816 1 48.31 40 ASP B O 1
ATOM 1454 N N . PHE B 1 41 ? 4.91 -14.852 6.77 1 57.22 41 PHE B N 1
ATOM 1455 C CA . PHE B 1 41 ? 3.828 -14.125 6.113 1 57.22 41 PHE B CA 1
ATOM 1456 C C . PHE B 1 41 ? 2.488 -14.445 6.766 1 57.22 41 PHE B C 1
ATOM 1458 O O . PHE B 1 41 ? 2.023 -15.586 6.715 1 57.22 41 PHE B O 1
ATOM 1465 N N . GLY B 1 42 ? 1.702 -13.812 7.625 1 71.31 42 GLY B N 1
ATOM 1466 C CA . GLY B 1 42 ? 0.494 -14.078 8.391 1 71.31 42 GLY B CA 1
ATOM 1467 C C . GLY B 1 42 ? -0.757 -13.516 7.738 1 71.31 42 GLY B C 1
ATOM 1468 O O . GLY B 1 42 ? -1.801 -14.172 7.727 1 71.31 42 GLY B O 1
ATOM 1469 N N . ILE B 1 43 ? -0.655 -12.109 7.004 1 86.06 43 ILE B N 1
ATOM 1470 C CA . ILE B 1 43 ? -1.948 -11.648 6.508 1 86.06 43 ILE B CA 1
ATOM 1471 C C . ILE B 1 43 ? -1.769 -10.953 5.164 1 86.06 43 ILE B C 1
ATOM 1473 O O . ILE B 1 43 ? -0.908 -10.086 5.016 1 86.06 43 ILE B O 1
ATOM 1477 N N . VAL B 1 44 ? -2.396 -11.422 4.105 1 91.06 44 VAL B N 1
ATOM 1478 C CA . VAL B 1 44 ? -2.48 -10.742 2.822 1 91.06 44 VAL B CA 1
ATOM 1479 C C . VAL B 1 44 ? -3.852 -10.086 2.674 1 91.06 44 VAL B C 1
ATOM 1481 O O . VAL B 1 44 ? -4.879 -10.711 2.955 1 91.06 44 VAL B O 1
ATOM 1484 N N . ARG B 1 45 ? -3.83 -8.859 2.273 1 91.62 45 ARG B N 1
ATOM 1485 C CA . ARG B 1 45 ? -5.055 -8.094 2.07 1 91.62 45 ARG B CA 1
ATOM 1486 C C . ARG B 1 45 ? -5.219 -7.703 0.605 1 91.62 45 ARG B C 1
ATOM 1488 O O . ARG B 1 45 ? -4.301 -7.152 -0.003 1 91.62 45 ARG B O 1
ATOM 1495 N N . LEU B 1 46 ? -6.426 -7.98 0.148 1 93.38 46 LEU B N 1
ATOM 1496 C CA . LEU B 1 46 ? -6.668 -7.781 -1.276 1 93.38 46 LEU B CA 1
ATOM 1497 C C . LEU B 1 46 ? -7.953 -6.992 -1.503 1 93.38 46 LEU B C 1
ATOM 1499 O O . LEU B 1 46 ? -8.953 -7.215 -0.82 1 93.38 46 LEU B O 1
ATOM 1503 N N . ILE B 1 47 ? -7.875 -6.039 -2.344 1 91.94 47 ILE B N 1
ATOM 1504 C CA . ILE B 1 47 ? -9.078 -5.516 -2.977 1 91.94 47 ILE B CA 1
ATOM 1505 C C . ILE B 1 47 ? -9.219 -6.094 -4.383 1 91.94 47 ILE B C 1
ATOM 1507 O O . ILE B 1 47 ? -8.312 -5.953 -5.211 1 91.94 47 ILE B O 1
ATOM 1511 N N . LEU B 1 48 ? -10.367 -6.77 -4.598 1 92.88 48 LEU B N 1
ATOM 1512 C CA . LEU B 1 48 ? -10.547 -7.508 -5.844 1 92.88 48 LEU B CA 1
ATOM 1513 C C . LEU B 1 48 ? -11.5 -6.766 -6.781 1 92.88 48 LEU B C 1
ATOM 1515 O O . LEU B 1 48 ? -12.391 -6.055 -6.324 1 92.88 48 LEU B O 1
ATOM 1519 N N . GLN B 1 49 ? -11.258 -6.934 -8.039 1 89.56 49 GLN B N 1
ATOM 1520 C CA . GLN B 1 49 ? -12.156 -6.379 -9.047 1 89.56 49 GLN B CA 1
ATOM 1521 C C . GLN B 1 49 ? -13.578 -6.902 -8.859 1 89.56 49 GLN B C 1
ATOM 1523 O O . GLN B 1 49 ? -14.547 -6.16 -9.039 1 89.56 49 GLN B O 1
ATOM 1528 N N . ASP B 1 50 ? -13.688 -8.203 -8.594 1 91.88 50 ASP B N 1
ATOM 1529 C CA . ASP B 1 50 ? -14.945 -8.875 -8.273 1 91.88 50 ASP B CA 1
ATOM 1530 C C . ASP B 1 50 ? -14.844 -9.617 -6.938 1 91.88 50 ASP B C 1
ATOM 1532 O O . ASP B 1 50 ? -14.492 -10.797 -6.902 1 91.88 50 ASP B O 1
ATOM 1536 N N . THR B 1 51 ? -15.203 -8.906 -5.914 1 93.88 51 THR B N 1
ATOM 1537 C CA . THR B 1 51 ? -14.992 -9.398 -4.559 1 93.88 51 THR B CA 1
ATOM 1538 C C . THR B 1 51 ? -15.828 -10.648 -4.301 1 93.88 51 THR B C 1
ATOM 1540 O O . THR B 1 51 ? -15.328 -11.633 -3.756 1 93.88 51 THR B O 1
ATOM 1543 N N . GLU B 1 52 ? -17.078 -10.648 -4.691 1 94.69 52 GLU B N 1
ATOM 1544 C CA . GLU B 1 52 ? -17.969 -11.781 -4.445 1 94.69 52 GLU B CA 1
ATOM 1545 C C . GLU B 1 52 ? -17.469 -13.047 -5.129 1 94.69 52 GLU B C 1
ATOM 1547 O O . GLU B 1 52 ? -17.375 -14.102 -4.508 1 94.69 52 GLU B O 1
ATOM 1552 N N . LYS B 1 53 ? -17.141 -12.852 -6.391 1 96.12 53 LYS B N 1
ATOM 1553 C CA . LYS B 1 53 ? -16.594 -13.992 -7.121 1 96.12 53 LYS B CA 1
ATOM 1554 C C . LYS B 1 53 ? -15.305 -14.484 -6.477 1 96.12 53 LYS B C 1
ATOM 1556 O O . LYS B 1 53 ? -15.07 -15.695 -6.387 1 96.12 53 LYS B O 1
ATOM 1561 N N . GLY B 1 54 ? -14.438 -13.57 -6.078 1 96.81 54 GLY B N 1
ATOM 1562 C CA . GLY B 1 54 ? -13.188 -13.93 -5.422 1 96.81 54 GLY B CA 1
ATOM 1563 C C . GLY B 1 54 ? -13.383 -14.734 -4.156 1 96.81 54 GLY B C 1
ATOM 1564 O O . GLY B 1 54 ? -12.734 -15.766 -3.963 1 96.81 54 GLY B O 1
ATOM 1565 N N . ILE B 1 55 ? -14.328 -14.289 -3.338 1 96.44 55 ILE B N 1
ATOM 1566 C CA . ILE B 1 55 ? -14.617 -14.969 -2.082 1 96.44 55 ILE B CA 1
ATOM 1567 C C . ILE B 1 55 ? -15.109 -16.391 -2.369 1 96.44 55 ILE B C 1
ATOM 1569 O O . ILE B 1 55 ? -14.672 -17.344 -1.725 1 96.44 55 ILE B O 1
ATOM 1573 N N . GLU B 1 56 ? -15.969 -16.484 -3.262 1 97.38 56 GLU B N 1
ATOM 1574 C CA . GLU B 1 56 ? -16.547 -17.781 -3.621 1 97.38 56 GLU B CA 1
ATOM 1575 C C . GLU B 1 56 ? -15.469 -18.75 -4.094 1 97.38 56 GLU B C 1
ATOM 1577 O O . GLU B 1 56 ? -15.414 -19.906 -3.643 1 97.38 56 GLU B O 1
ATOM 1582 N N . VAL B 1 57 ? -14.664 -18.297 -5.012 1 97.56 57 VAL B N 1
ATOM 1583 C CA . VAL B 1 57 ? -13.633 -19.141 -5.602 1 97.56 57 VAL B CA 1
ATOM 1584 C C . VAL B 1 57 ? -12.625 -19.562 -4.535 1 97.56 57 VAL B C 1
ATOM 1586 O O . VAL B 1 57 ? -12.188 -20.703 -4.5 1 97.56 57 VAL B O 1
ATOM 1589 N N . LEU B 1 58 ? -12.195 -18.625 -3.664 1 97.25 58 LEU B N 1
ATOM 1590 C CA . LEU B 1 58 ? -11.258 -18.922 -2.588 1 97.25 58 LEU B CA 1
ATOM 1591 C C . LEU B 1 58 ? -11.859 -19.938 -1.616 1 97.25 58 LEU B C 1
ATOM 1593 O O . LEU B 1 58 ? -11.188 -20.891 -1.21 1 97.25 58 LEU B O 1
ATOM 1597 N N . LYS B 1 59 ? -13.125 -19.734 -1.318 1 96.5 59 LYS B N 1
ATOM 1598 C CA . LYS B 1 59 ? -13.828 -20.656 -0.438 1 96.5 59 LYS B CA 1
ATOM 1599 C C . LYS B 1 59 ? -13.891 -22.062 -1.045 1 96.5 59 LYS B C 1
ATOM 1601 O O . LYS B 1 59 ? -13.648 -23.047 -0.356 1 96.5 59 LYS B O 1
ATOM 1606 N N . ARG B 1 60 ? -14.172 -22.219 -2.297 1 97.19 60 ARG B N 1
ATOM 1607 C CA . ARG B 1 60 ? -14.242 -23.5 -3 1 97.19 60 ARG B CA 1
ATOM 1608 C C . ARG B 1 60 ? -12.898 -24.219 -2.967 1 97.19 60 ARG B C 1
ATOM 1610 O O . ARG B 1 60 ? -12.844 -25.438 -3.037 1 97.19 60 ARG B O 1
ATOM 1617 N N . ASN B 1 61 ? -11.859 -23.453 -2.855 1 96.31 61 ASN B N 1
ATOM 1618 C CA . ASN B 1 61 ? -10.516 -24.016 -2.795 1 96.31 61 ASN B CA 1
ATOM 1619 C C . ASN B 1 61 ? -10.008 -24.094 -1.358 1 96.31 61 ASN B C 1
ATOM 1621 O O . ASN B 1 61 ? -8.797 -24.141 -1.128 1 96.31 61 ASN B O 1
ATOM 1625 N N . GLU B 1 62 ? -10.852 -23.953 -0.37 1 95.06 62 GLU B N 1
ATOM 1626 C CA . GLU B 1 62 ? -10.602 -24.172 1.052 1 95.06 62 GLU B CA 1
ATOM 1627 C C . GLU B 1 62 ? -9.688 -23.094 1.624 1 95.06 62 GLU B C 1
ATOM 1629 O O . GLU B 1 62 ? -8.836 -23.375 2.467 1 95.06 62 GLU B O 1
ATOM 1634 N N . VAL B 1 63 ? -9.781 -21.938 1.044 1 94.5 63 VAL B N 1
ATOM 1635 C CA . VAL B 1 63 ? -9.078 -20.797 1.596 1 94.5 63 VAL B CA 1
ATOM 1636 C C . VAL B 1 63 ? -10.023 -19.969 2.465 1 94.5 63 VAL B C 1
ATOM 1638 O O . VAL B 1 63 ? -11.078 -19.516 1.999 1 94.5 63 VAL B O 1
ATOM 1641 N N . ILE B 1 64 ? -9.664 -19.781 3.697 1 93.31 64 ILE B N 1
ATOM 1642 C CA . ILE B 1 64 ? -10.477 -19 4.621 1 93.31 64 ILE B CA 1
ATOM 1643 C C . ILE B 1 64 ? -10.18 -17.516 4.434 1 93.31 64 ILE B C 1
ATOM 1645 O O . ILE B 1 64 ? -9.023 -17.094 4.418 1 93.31 64 ILE B O 1
ATOM 1649 N N . THR B 1 65 ? -11.227 -16.734 4.25 1 95.25 65 THR B N 1
ATOM 1650 C CA . THR B 1 65 ? -11.086 -15.305 4.031 1 95.25 65 THR B CA 1
ATOM 1651 C C . THR B 1 65 ? -11.844 -14.523 5.098 1 95.25 65 THR B C 1
ATOM 1653 O O . THR B 1 65 ? -12.812 -15.016 5.672 1 95.25 65 THR B O 1
ATOM 1656 N N . SER B 1 66 ? -11.383 -13.422 5.473 1 94.56 66 SER B N 1
ATOM 1657 C CA . SER B 1 66 ? -12.094 -12.414 6.262 1 94.56 66 SER B CA 1
ATOM 1658 C C . SER B 1 66 ? -12.352 -11.148 5.445 1 94.56 66 SER B C 1
ATOM 1660 O O . SER B 1 66 ? -11.5 -10.734 4.652 1 94.56 66 SER B O 1
ATOM 1662 N N . ILE B 1 67 ? -13.516 -10.625 5.684 1 94.31 67 ILE B N 1
ATOM 1663 C CA . ILE B 1 67 ? -13.906 -9.438 4.938 1 94.31 67 ILE B CA 1
ATOM 1664 C C . ILE B 1 67 ? -13.875 -8.219 5.859 1 94.31 67 ILE B C 1
ATOM 1666 O O . ILE B 1 67 ? -14.484 -8.234 6.934 1 94.31 67 ILE B O 1
ATOM 1670 N N . THR B 1 68 ? -13.172 -7.246 5.512 1 91.81 68 THR B N 1
ATOM 1671 C CA . THR B 1 68 ? -13.031 -6.023 6.297 1 91.81 68 THR B CA 1
ATOM 1672 C C . THR B 1 68 ? -13.43 -4.801 5.469 1 91.81 68 THR B C 1
ATOM 1674 O O . THR B 1 68 ? -12.922 -4.605 4.359 1 91.81 68 THR B O 1
ATOM 1677 N N . PRO B 1 69 ? -14.328 -3.992 5.961 1 91 69 PRO B N 1
ATOM 1678 C CA . PRO B 1 69 ? -14.617 -2.732 5.27 1 91 69 PRO B CA 1
ATOM 1679 C C . PRO B 1 69 ? -13.469 -1.73 5.367 1 91 69 PRO B C 1
ATOM 1681 O O . PRO B 1 69 ? -12.867 -1.578 6.434 1 91 69 PRO B O 1
ATOM 1684 N N . VAL B 1 70 ? -13.141 -1.14 4.262 1 91.19 70 VAL B N 1
ATOM 1685 C CA . VAL B 1 70 ? -12.117 -0.1 4.242 1 91.19 70 VAL B CA 1
ATOM 1686 C C . VAL B 1 70 ? -12.648 1.129 3.504 1 91.19 70 VAL B C 1
ATOM 1688 O O . VAL B 1 70 ? -13.68 1.062 2.83 1 91.19 70 VAL B O 1
ATOM 1691 N N . LEU B 1 71 ? -11.969 2.246 3.756 1 90.12 71 LEU B N 1
ATOM 1692 C CA . LEU B 1 71 ? -12.258 3.48 3.035 1 90.12 71 LEU B CA 1
ATOM 1693 C C . LEU B 1 71 ? -11.219 3.736 1.953 1 90.12 71 LEU B C 1
ATOM 1695 O O . LEU B 1 71 ? -10.055 3.357 2.105 1 90.12 71 LEU B O 1
ATOM 1699 N N . ALA B 1 72 ? -11.641 4.273 0.863 1 88.19 72 ALA B N 1
ATOM 1700 C CA . ALA B 1 72 ? -10.75 4.809 -0.164 1 88.19 72 ALA B CA 1
ATOM 1701 C C . ALA B 1 72 ? -10.945 6.312 -0.331 1 88.19 72 ALA B C 1
ATOM 1703 O O . ALA B 1 72 ? -12.055 6.773 -0.617 1 88.19 72 ALA B O 1
ATOM 1704 N N . ALA B 1 73 ? -9.922 7.039 -0.112 1 87.88 73 ALA B N 1
ATOM 1705 C CA . ALA B 1 73 ? -9.977 8.492 -0.223 1 87.88 73 ALA B CA 1
ATOM 1706 C C . ALA B 1 73 ? -9.047 9 -1.32 1 87.88 73 ALA B C 1
ATOM 1708 O O . ALA B 1 73 ? -7.914 8.531 -1.447 1 87.88 73 ALA B O 1
ATOM 1709 N N . GLU B 1 74 ? -9.484 9.828 -2.119 1 86.56 74 GLU B N 1
ATOM 1710 C CA . GLU B 1 74 ? -8.703 10.516 -3.145 1 86.56 74 GLU B CA 1
ATOM 1711 C C . GLU B 1 74 ? -8.273 11.906 -2.678 1 86.56 74 GLU B C 1
ATOM 1713 O O . GLU B 1 74 ? -9.109 12.703 -2.242 1 86.56 74 GLU B O 1
ATOM 1718 N N . ILE B 1 75 ? -7.035 12.156 -2.717 1 87.06 75 ILE B N 1
ATOM 1719 C CA . ILE B 1 75 ? -6.461 13.43 -2.299 1 87.06 75 ILE B CA 1
ATOM 1720 C C . ILE B 1 75 ? -5.516 13.953 -3.379 1 87.06 75 ILE B C 1
ATOM 1722 O O . ILE B 1 75 ? -5.141 13.211 -4.293 1 87.06 75 ILE B O 1
ATOM 1726 N N . SER B 1 76 ? -5.188 15.227 -3.297 1 86.94 76 SER B N 1
ATOM 1727 C CA . SER B 1 76 ? -4.234 15.797 -4.246 1 86.94 76 SER B CA 1
ATOM 1728 C C . SER B 1 76 ? -2.861 15.148 -4.105 1 86.94 76 SER B C 1
ATOM 1730 O O . SER B 1 76 ? -2.418 14.852 -2.994 1 86.94 76 SER B O 1
ATOM 1732 N N . ASP B 1 77 ? -2.203 14.891 -5.23 1 86.25 77 ASP B N 1
ATOM 1733 C CA . ASP B 1 77 ? -0.826 14.406 -5.234 1 86.25 77 ASP B CA 1
ATOM 1734 C C . ASP B 1 77 ? 0.162 15.562 -5.094 1 86.25 77 ASP B C 1
ATOM 1736 O O . ASP B 1 77 ? 0.96 15.82 -6 1 86.25 77 ASP B O 1
ATOM 1740 N N . ASP B 1 78 ? 0.059 16.328 -4.043 1 88.31 78 ASP B N 1
ATOM 1741 C CA . ASP B 1 78 ? 0.89 17.469 -3.676 1 88.31 78 ASP B CA 1
ATOM 1742 C C . ASP B 1 78 ? 1.253 17.438 -2.193 1 88.31 78 ASP B C 1
ATOM 1744 O O . ASP B 1 78 ? 0.542 16.828 -1.389 1 88.31 78 ASP B O 1
ATOM 1748 N N . PRO B 1 79 ? 2.396 18.078 -1.879 1 90.94 79 PRO B N 1
ATOM 1749 C CA . PRO B 1 79 ? 2.693 18.203 -0.45 1 90.94 79 PRO B CA 1
ATOM 1750 C C . PRO B 1 79 ? 1.521 18.766 0.35 1 90.94 79 PRO B C 1
ATOM 1752 O O . PRO B 1 79 ? 0.985 19.828 0.007 1 90.94 79 PRO B O 1
ATOM 1755 N N . GLY B 1 80 ? 1.106 17.969 1.4 1 90.06 80 GLY B N 1
ATOM 1756 C CA . GLY B 1 80 ? 0.014 18.438 2.246 1 90.06 80 GLY B CA 1
ATOM 1757 C C . GLY B 1 80 ? -1.275 17.656 2.021 1 90.06 80 GLY B C 1
ATOM 1758 O O . GLY B 1 80 ? -2.188 17.719 2.848 1 90.06 80 GLY B O 1
ATOM 1759 N N . GLY B 1 81 ? -1.444 17.078 0.908 1 88.19 81 GLY B N 1
ATOM 1760 C CA . GLY B 1 81 ? -2.648 16.312 0.621 1 88.19 81 GLY B CA 1
ATOM 1761 C C . GLY B 1 81 ? -2.973 15.281 1.689 1 88.19 81 GLY B C 1
ATOM 1762 O O . GLY B 1 81 ? -4.086 15.258 2.219 1 88.19 81 GLY B O 1
ATOM 1763 N N . LEU B 1 82 ? -2.002 14.484 2.035 1 88.06 82 LEU B N 1
ATOM 1764 C CA . LEU B 1 82 ? -2.203 13.43 3.027 1 88.06 82 LEU B CA 1
ATOM 1765 C C . LEU B 1 82 ? -2.391 14.023 4.418 1 88.06 82 LEU B C 1
ATOM 1767 O O . LEU B 1 82 ? -3.189 13.523 5.211 1 88.06 82 LEU B O 1
ATOM 1771 N N . SER B 1 83 ? -1.644 15.008 4.695 1 91.06 83 SER B N 1
ATOM 1772 C CA . SER B 1 83 ? -1.725 15.648 6.004 1 91.06 83 SER B CA 1
ATOM 1773 C C . SER B 1 83 ? -3.137 16.141 6.289 1 91.06 83 SER B C 1
ATOM 1775 O O . SER B 1 83 ? -3.619 16.047 7.422 1 91.06 83 SER B O 1
ATOM 1777 N N . THR B 1 84 ? -3.779 16.656 5.262 1 90.44 84 THR B N 1
ATOM 1778 C CA . THR B 1 84 ? -5.137 17.172 5.426 1 90.44 84 THR B CA 1
ATOM 1779 C C . THR B 1 84 ? -6.082 16.047 5.871 1 90.44 84 THR B C 1
ATOM 1781 O O . THR B 1 84 ? -6.879 16.234 6.793 1 90.44 84 THR B O 1
ATOM 1784 N N . LEU B 1 85 ? -5.996 14.945 5.289 1 89.75 85 LEU B N 1
ATOM 1785 C CA . LEU B 1 85 ? -6.824 13.781 5.59 1 89.75 85 LEU B CA 1
ATOM 1786 C C . LEU B 1 85 ? -6.543 13.258 6.996 1 89.75 85 LEU B C 1
ATOM 1788 O O . LEU B 1 85 ? -7.473 13.078 7.789 1 89.75 85 LEU B O 1
ATOM 1792 N N . VAL B 1 86 ? -5.273 13.078 7.352 1 88.62 86 VAL B N 1
ATOM 1793 C CA . VAL B 1 86 ? -4.883 12.523 8.641 1 88.62 86 VAL B CA 1
ATOM 1794 C C . VAL B 1 86 ? -5.254 13.492 9.758 1 88.62 86 VAL B C 1
ATOM 1796 O O . VAL B 1 86 ? -5.703 13.078 10.828 1 88.62 86 VAL B O 1
ATOM 1799 N N . ASP B 1 87 ? -5.062 14.75 9.508 1 89.69 87 ASP B N 1
ATOM 1800 C CA . ASP B 1 87 ? -5.414 15.773 10.492 1 89.69 87 ASP B CA 1
ATOM 1801 C C . ASP B 1 87 ? -6.902 15.719 10.828 1 89.69 87 ASP B C 1
ATOM 1803 O O . ASP B 1 87 ? -7.281 15.82 12 1 89.69 87 ASP B O 1
ATOM 1807 N N . ALA B 1 88 ? -7.715 15.586 9.82 1 91 88 ALA B N 1
ATOM 1808 C CA . ALA B 1 88 ? -9.156 15.531 10.031 1 91 88 ALA B CA 1
ATOM 1809 C C . ALA B 1 88 ? -9.539 14.344 10.914 1 91 88 ALA B C 1
ATOM 1811 O O . ALA B 1 88 ? -10.336 14.484 11.844 1 91 88 ALA B O 1
ATOM 1812 N N . LEU B 1 89 ? -8.984 13.18 10.656 1 89.5 89 LEU B N 1
ATOM 1813 C CA . LEU B 1 89 ? -9.281 11.992 11.445 1 89.5 89 LEU B CA 1
ATOM 1814 C C . LEU B 1 89 ? -8.766 12.148 12.875 1 89.5 89 LEU B C 1
ATOM 1816 O O . LEU B 1 89 ? -9.445 11.758 13.828 1 89.5 89 LEU B O 1
ATOM 1820 N N . THR B 1 90 ? -7.543 12.711 12.977 1 86.94 90 THR B N 1
ATOM 1821 C CA . THR B 1 90 ? -6.941 12.93 14.289 1 86.94 90 THR B CA 1
ATOM 1822 C C . THR B 1 90 ? -7.809 13.867 15.125 1 86.94 90 THR B C 1
ATOM 1824 O O . THR B 1 90 ? -8.062 13.586 16.297 1 86.94 90 THR B O 1
ATOM 1827 N N . GLN B 1 91 ? -8.266 14.93 14.57 1 88.56 91 GLN B N 1
ATOM 1828 C CA . GLN B 1 91 ? -9.102 15.898 15.281 1 88.56 91 GLN B CA 1
ATOM 1829 C C . GLN B 1 91 ? -10.422 15.266 15.711 1 88.56 91 GLN B C 1
ATOM 1831 O O . GLN B 1 91 ? -10.969 15.609 16.766 1 88.56 91 GLN B O 1
ATOM 1836 N N . ALA B 1 92 ? -10.898 14.391 14.922 1 88.94 92 ALA B N 1
ATOM 1837 C CA . ALA B 1 92 ? -12.156 13.703 15.227 1 88.94 92 ALA B CA 1
ATOM 1838 C C . ALA B 1 92 ? -11.922 12.531 16.172 1 88.94 92 ALA B C 1
ATOM 1840 O O . ALA B 1 92 ? -12.859 11.805 16.516 1 88.94 92 ALA B O 1
ATOM 1841 N N . LYS B 1 93 ? -10.602 12.258 16.547 1 86.88 93 LYS B N 1
ATOM 1842 C CA . LYS B 1 93 ? -10.203 11.188 17.453 1 86.88 93 LYS B CA 1
ATOM 1843 C C . LYS B 1 93 ? -10.523 9.82 16.859 1 86.88 93 LYS B C 1
ATOM 1845 O O . LYS B 1 93 ? -11.023 8.938 17.562 1 86.88 93 LYS B O 1
ATOM 1850 N N . ILE B 1 94 ? -10.391 9.75 15.602 1 87.12 94 ILE B N 1
ATOM 1851 C CA . ILE B 1 94 ? -10.562 8.484 14.906 1 87.12 94 ILE B CA 1
ATOM 1852 C C . ILE B 1 94 ? -9.195 7.852 14.641 1 87.12 94 ILE B C 1
ATOM 1854 O O . ILE B 1 94 ? -8.352 8.445 13.969 1 87.12 94 ILE B O 1
ATOM 1858 N N . ASN B 1 95 ? -8.992 6.703 15.094 1 84 95 ASN B N 1
ATOM 1859 C CA . ASN B 1 95 ? -7.719 6.004 14.961 1 84 95 ASN B CA 1
ATOM 1860 C C . ASN B 1 95 ? -7.613 5.281 13.617 1 84 95 ASN B C 1
ATOM 1862 O O . ASN B 1 95 ? -8.547 4.59 13.211 1 84 95 ASN B O 1
ATOM 1866 N N . ILE B 1 96 ? -6.496 5.484 12.984 1 87.19 96 ILE B N 1
ATOM 1867 C CA . ILE B 1 96 ? -6.176 4.73 11.781 1 87.19 96 ILE B CA 1
ATOM 1868 C C . ILE B 1 96 ? -5.504 3.412 12.164 1 87.19 96 ILE B C 1
ATOM 1870 O O . ILE B 1 96 ? -4.469 3.408 12.836 1 87.19 96 ILE B O 1
ATOM 1874 N N . ILE B 1 97 ? -6.078 2.303 11.852 1 85.69 97 ILE B N 1
ATOM 1875 C CA . ILE B 1 97 ? -5.492 0.995 12.117 1 85.69 97 ILE B CA 1
ATOM 1876 C C . ILE B 1 97 ? -4.344 0.737 11.148 1 85.69 97 ILE B C 1
ATOM 1878 O O . ILE B 1 97 ? -3.225 0.432 11.562 1 85.69 97 ILE B O 1
ATOM 1882 N N . TYR B 1 98 ? -4.551 0.857 9.828 1 87.94 98 TYR B N 1
ATOM 1883 C CA . TYR B 1 98 ? -3.516 0.842 8.797 1 87.94 98 TYR B CA 1
ATOM 1884 C C . TYR B 1 98 ? -3.971 1.601 7.559 1 87.94 98 TYR B C 1
ATOM 1886 O O . TYR B 1 98 ? -5.16 1.876 7.391 1 87.94 98 TYR B O 1
ATOM 1894 N N . ALA B 1 99 ? -2.996 1.962 6.785 1 88.31 99 ALA B N 1
ATOM 1895 C CA . ALA B 1 99 ? -3.25 2.643 5.516 1 88.31 99 ALA B CA 1
ATOM 1896 C C . ALA B 1 99 ? -2.117 2.395 4.523 1 88.31 99 ALA B C 1
ATOM 1898 O O . ALA B 1 99 ? -0.979 2.139 4.922 1 88.31 99 ALA B O 1
ATOM 1899 N N . TYR B 1 100 ? -2.416 2.412 3.242 1 88.12 100 TYR B N 1
ATOM 1900 C CA . TYR B 1 100 ? -1.391 2.299 2.213 1 88.12 100 TYR B CA 1
ATOM 1901 C C . TYR B 1 100 ? -1.824 3.002 0.931 1 88.12 100 TYR B C 1
ATOM 1903 O O . TYR B 1 100 ? -3.02 3.092 0.639 1 88.12 100 TYR B O 1
ATOM 1911 N N . SER B 1 101 ? -0.853 3.572 0.327 1 83.19 101 SER B N 1
ATOM 1912 C CA . SER B 1 101 ? -1.062 4.293 -0.924 1 83.19 101 SER B CA 1
ATOM 1913 C C . SER B 1 101 ? 0.136 4.145 -1.855 1 83.19 101 SER B C 1
ATOM 1915 O O . SER B 1 101 ? 1.244 3.844 -1.406 1 83.19 101 SER B O 1
ATOM 1917 N N . PHE B 1 102 ? -0.146 4.047 -3.172 1 67.06 102 PHE B N 1
ATOM 1918 C CA . PHE B 1 102 ? 0.931 4.215 -4.141 1 67.06 102 PHE B CA 1
ATOM 1919 C C . PHE B 1 102 ? 0.458 5.035 -5.336 1 67.06 102 PHE B C 1
ATOM 1921 O O . PHE B 1 102 ? -0.67 4.867 -5.801 1 67.06 102 PHE B O 1
ATOM 1928 N N . LEU B 1 103 ? 1.23 5.977 -5.703 1 64.31 103 LEU B N 1
ATOM 1929 C CA . LEU B 1 103 ? 0.75 6.922 -6.707 1 64.31 103 LEU B CA 1
ATOM 1930 C C . LEU B 1 103 ? 1.474 6.719 -8.031 1 64.31 103 LEU B C 1
ATOM 1932 O O . LEU B 1 103 ? 2.404 7.461 -8.359 1 64.31 103 LEU B O 1
ATOM 1936 N N . PRO B 1 104 ? 0.995 5.641 -8.734 1 61.69 104 PRO B N 1
ATOM 1937 C CA . PRO B 1 104 ? 1.583 5.695 -10.07 1 61.69 104 PRO B CA 1
ATOM 1938 C C . PRO B 1 104 ? 0.955 6.777 -10.945 1 61.69 104 PRO B C 1
ATOM 1940 O O . PRO B 1 104 ? -0.25 7.027 -10.859 1 61.69 104 PRO B O 1
ATOM 1943 N N . LYS B 1 105 ? 1.412 7.617 -11.555 1 63.25 105 LYS B N 1
ATOM 1944 C CA . LYS B 1 105 ? 0.835 8.68 -12.367 1 63.25 105 LYS B CA 1
ATOM 1945 C C . LYS B 1 105 ? 0.866 8.32 -13.852 1 63.25 105 LYS B C 1
ATOM 1947 O O . LYS B 1 105 ? -0.028 8.703 -14.609 1 63.25 105 LYS B O 1
ATOM 1952 N N . ASN B 1 106 ? 1.812 7.645 -14.32 1 63.59 106 ASN B N 1
ATOM 1953 C CA . ASN B 1 106 ? 1.997 7.566 -15.766 1 63.59 106 ASN B CA 1
ATOM 1954 C C . ASN B 1 106 ? 2.15 6.125 -16.234 1 63.59 106 ASN B C 1
ATOM 1956 O O . ASN B 1 106 ? 3 5.832 -17.078 1 63.59 106 ASN B O 1
ATOM 1960 N N . THR B 1 107 ? 1.4 5.258 -15.688 1 65.69 107 THR B N 1
ATOM 1961 C CA . THR B 1 107 ? 1.504 3.889 -16.188 1 65.69 107 THR B CA 1
ATOM 1962 C C . THR B 1 107 ? 0.161 3.172 -16.078 1 65.69 107 THR B C 1
ATOM 1964 O O . THR B 1 107 ? -0.633 3.463 -15.172 1 65.69 107 THR B O 1
ATOM 1967 N N . ASP B 1 108 ? -0.086 2.293 -17.172 1 73.12 108 ASP B N 1
ATOM 1968 C CA . ASP B 1 108 ? -1.245 1.407 -17.125 1 73.12 108 ASP B CA 1
ATOM 1969 C C . ASP B 1 108 ? -0.917 0.1 -16.422 1 73.12 108 ASP B C 1
ATOM 1971 O O . ASP B 1 108 ? -1.783 -0.764 -16.266 1 73.12 108 ASP B O 1
ATOM 1975 N N . ASN B 1 109 ? 0.269 -0.047 -16.016 1 79.94 109 ASN B N 1
ATOM 1976 C CA . ASN B 1 109 ? 0.73 -1.245 -15.32 1 79.94 109 ASN B CA 1
ATOM 1977 C C . ASN B 1 109 ? 0.65 -1.082 -13.805 1 79.94 109 ASN B C 1
ATOM 1979 O O . ASN B 1 109 ? 0.377 0.012 -13.305 1 79.94 109 ASN B O 1
ATOM 1983 N N . ALA B 1 110 ? 0.724 -2.158 -13.156 1 80.94 110 ALA B N 1
ATOM 1984 C CA . ALA B 1 110 ? 0.765 -2.133 -11.695 1 80.94 110 ALA B CA 1
ATOM 1985 C C . ALA B 1 110 ? 2.201 -2.037 -11.195 1 80.94 110 ALA B C 1
ATOM 1987 O O . ALA B 1 110 ? 3.121 -2.584 -11.805 1 80.94 110 ALA B O 1
ATOM 1988 N N . ILE B 1 111 ? 2.439 -1.288 -10.25 1 85.06 111 ILE B N 1
ATOM 1989 C CA . ILE B 1 111 ? 3.732 -1.221 -9.578 1 85.06 111 ILE B CA 1
ATOM 1990 C C . ILE B 1 111 ? 3.605 -1.764 -8.156 1 85.06 111 ILE B C 1
ATOM 1992 O O . ILE B 1 111 ? 2.666 -1.418 -7.434 1 85.06 111 ILE B O 1
ATOM 1996 N N . ILE B 1 112 ? 4.496 -2.715 -7.836 1 86.75 112 ILE B N 1
ATOM 1997 C CA . ILE B 1 112 ? 4.512 -3.33 -6.512 1 86.75 112 ILE B CA 1
ATOM 1998 C C . ILE B 1 112 ? 5.816 -2.982 -5.797 1 86.75 112 ILE B C 1
ATOM 2000 O O . ILE B 1 112 ? 6.898 -3.086 -6.383 1 86.75 112 ILE B O 1
ATOM 2004 N N . ILE B 1 113 ? 5.688 -2.443 -4.598 1 88.12 113 ILE B N 1
ATOM 2005 C CA . ILE B 1 113 ? 6.84 -2.252 -3.725 1 88.12 113 ILE B CA 1
ATOM 2006 C C . ILE B 1 113 ? 7.055 -3.502 -2.875 1 88.12 113 ILE B C 1
ATOM 2008 O O . ILE B 1 113 ? 6.113 -4.016 -2.264 1 88.12 113 ILE B O 1
ATOM 2012 N N . ILE B 1 114 ? 8.328 -4.012 -2.822 1 88.5 114 ILE B N 1
ATOM 2013 C CA . ILE B 1 114 ? 8.602 -5.281 -2.152 1 88.5 114 ILE B CA 1
ATOM 2014 C C . ILE B 1 114 ? 9.828 -5.137 -1.253 1 88.5 114 ILE B C 1
ATOM 2016 O O . ILE B 1 114 ? 10.859 -4.613 -1.678 1 88.5 114 ILE B O 1
ATOM 2020 N N . ARG B 1 115 ? 9.656 -5.578 -0.057 1 88.62 115 ARG B N 1
ATOM 2021 C CA . ARG B 1 115 ? 10.781 -5.711 0.861 1 88.62 115 ARG B CA 1
ATOM 2022 C C . ARG B 1 115 ? 11.172 -7.176 1.041 1 88.62 115 ARG B C 1
ATOM 2024 O O . ARG B 1 115 ? 10.32 -8.016 1.332 1 88.62 115 ARG B O 1
ATOM 2031 N N . VAL B 1 116 ? 12.383 -7.43 0.778 1 86.69 116 VAL B N 1
ATOM 2032 C CA . VAL B 1 116 ? 12.953 -8.742 1.053 1 86.69 116 VAL B CA 1
ATOM 2033 C C . VAL B 1 116 ? 14.109 -8.609 2.045 1 86.69 116 VAL B C 1
ATOM 2035 O O . VAL B 1 116 ? 14.516 -7.492 2.385 1 86.69 116 VAL B O 1
ATOM 2038 N N . ASP B 1 117 ? 14.562 -9.766 2.488 1 85.94 117 ASP B N 1
ATOM 2039 C CA . ASP B 1 117 ? 15.703 -9.727 3.402 1 85.94 117 ASP B CA 1
ATOM 2040 C C . ASP B 1 117 ? 16.922 -9.094 2.738 1 85.94 117 ASP B C 1
ATOM 2042 O O . ASP B 1 117 ? 17.203 -9.344 1.562 1 85.94 117 ASP B O 1
ATOM 2046 N N . ASP B 1 118 ? 17.672 -8.336 3.619 1 87 118 ASP B N 1
ATOM 2047 C CA . ASP B 1 118 ? 18.859 -7.656 3.105 1 87 118 ASP B CA 1
ATOM 2048 C C . ASP B 1 118 ? 19.812 -8.641 2.434 1 87 118 ASP B C 1
ATOM 2050 O O . ASP B 1 118 ? 20.375 -8.344 1.382 1 87 118 ASP B O 1
ATOM 2054 N N . GLU B 1 119 ? 19.906 -9.766 2.994 1 89.94 119 GLU B N 1
ATOM 2055 C CA . GLU B 1 119 ? 20.859 -10.758 2.49 1 89.94 119 GLU B CA 1
ATOM 2056 C C . GLU B 1 119 ? 20.406 -11.305 1.135 1 89.94 119 GLU B C 1
ATOM 2058 O O . GLU B 1 119 ? 21.219 -11.859 0.389 1 89.94 119 GLU B O 1
ATOM 2063 N N . ASN B 1 120 ? 19.109 -11.102 0.806 1 91.06 120 ASN B N 1
ATOM 2064 C CA . ASN B 1 120 ? 18.578 -11.688 -0.422 1 91.06 120 ASN B CA 1
ATOM 2065 C C . ASN B 1 120 ? 18.266 -10.617 -1.463 1 91.06 120 ASN B C 1
ATOM 2067 O O . ASN B 1 120 ? 17.75 -10.922 -2.541 1 91.06 120 ASN B O 1
ATOM 2071 N N . GLN B 1 121 ? 18.562 -9.438 -1.173 1 89.38 121 GLN B N 1
ATOM 2072 C CA . GLN B 1 121 ? 18.188 -8.336 -2.051 1 89.38 121 GLN B CA 1
ATOM 2073 C C . GLN B 1 121 ? 18.797 -8.5 -3.438 1 89.38 121 GLN B C 1
ATOM 2075 O O . GLN B 1 121 ? 18.109 -8.367 -4.449 1 89.38 121 GLN B O 1
ATOM 2080 N N . LYS B 1 122 ? 20.141 -8.773 -3.5 1 90.06 122 LYS B N 1
ATOM 2081 C CA . LYS B 1 122 ? 20.828 -8.93 -4.785 1 90.06 122 LYS B CA 1
ATOM 2082 C C . LYS B 1 122 ? 20.25 -10.102 -5.566 1 90.06 122 LYS B C 1
ATOM 2084 O O . LYS B 1 122 ? 20.031 -10 -6.777 1 90.06 122 LYS B O 1
ATOM 2089 N N . GLN B 1 123 ? 20 -11.188 -4.883 1 92.12 123 GLN B N 1
ATOM 2090 C CA . GLN B 1 123 ? 19.422 -12.359 -5.527 1 92.12 123 GLN B CA 1
ATOM 2091 C C . GLN B 1 123 ? 18.016 -12.07 -6.031 1 92.12 123 GLN B C 1
ATOM 2093 O O . GLN B 1 123 ? 17.609 -12.547 -7.098 1 92.12 123 GLN B O 1
ATOM 2098 N N . ALA B 1 124 ? 17.25 -11.336 -5.234 1 91.5 124 ALA B N 1
ATOM 2099 C CA . ALA B 1 124 ? 15.898 -10.961 -5.641 1 91.5 124 ALA B CA 1
ATOM 2100 C C . ALA B 1 124 ? 15.922 -10.133 -6.926 1 91.5 124 ALA B C 1
ATOM 2102 O O . ALA B 1 124 ? 15.109 -10.352 -7.824 1 91.5 124 ALA B O 1
ATOM 2103 N N . ILE B 1 125 ? 16.875 -9.242 -6.984 1 91.44 125 ILE B N 1
ATOM 2104 C CA . ILE B 1 125 ? 17 -8.391 -8.164 1 91.44 125 ILE B CA 1
ATOM 2105 C C . ILE B 1 125 ? 17.312 -9.25 -9.391 1 91.44 125 ILE B C 1
ATOM 2107 O O . ILE B 1 125 ? 16.625 -9.141 -10.414 1 91.44 125 ILE B O 1
ATOM 2111 N N . THR B 1 126 ? 18.266 -10.148 -9.258 1 92.69 126 THR B N 1
ATOM 2112 C CA . THR B 1 126 ? 18.656 -11.016 -10.359 1 92.69 126 THR B CA 1
ATOM 2113 C C . THR B 1 126 ? 17.484 -11.906 -10.781 1 92.69 126 THR B C 1
ATOM 2115 O O . THR B 1 126 ? 17.234 -12.086 -11.977 1 92.69 126 THR B O 1
ATOM 2118 N N . THR B 1 127 ? 16.797 -12.398 -9.844 1 92.31 127 THR B N 1
ATOM 2119 C CA . THR B 1 127 ? 15.656 -13.281 -10.102 1 92.31 127 THR B CA 1
ATOM 2120 C C . THR B 1 127 ? 14.555 -12.539 -10.859 1 92.31 127 THR B C 1
ATOM 2122 O O . THR B 1 127 ? 14.086 -13.008 -11.898 1 92.31 127 THR B O 1
ATOM 2125 N N . LEU B 1 128 ? 14.188 -11.352 -10.406 1 91.12 128 LEU B N 1
ATOM 2126 C CA . LEU B 1 128 ? 13.07 -10.617 -10.992 1 91.12 128 LEU B CA 1
ATOM 2127 C C . LEU B 1 128 ? 13.438 -10.078 -12.367 1 91.12 128 LEU B C 1
ATOM 2129 O O . LEU B 1 128 ? 12.586 -9.992 -13.258 1 91.12 128 LEU B O 1
ATOM 2133 N N . GLU B 1 129 ? 14.711 -9.758 -12.539 1 90.25 129 GLU B N 1
ATOM 2134 C CA . GLU B 1 129 ? 15.164 -9.25 -13.836 1 90.25 129 GLU B CA 1
ATOM 2135 C C . GLU B 1 129 ? 15.109 -10.336 -14.906 1 90.25 129 GLU B C 1
ATOM 2137 O O . GLU B 1 129 ? 15.016 -10.039 -16.094 1 90.25 129 GLU B O 1
ATOM 2142 N N . SER B 1 130 ? 15.078 -11.57 -14.414 1 91.06 130 SER B N 1
ATOM 2143 C CA . SER B 1 130 ? 15.102 -12.688 -15.352 1 91.06 130 SER B CA 1
ATOM 2144 C C . SER B 1 130 ? 13.688 -13.125 -15.727 1 91.06 130 SER B C 1
ATOM 2146 O O . SER B 1 130 ? 13.508 -13.984 -16.594 1 91.06 130 SER B O 1
ATOM 2148 N N . VAL B 1 131 ? 12.742 -12.555 -15.117 1 90.31 131 VAL B N 1
ATOM 2149 C CA . VAL B 1 131 ? 11.359 -12.977 -15.328 1 90.31 131 VAL B CA 1
ATOM 2150 C C . VAL B 1 131 ? 10.703 -12.094 -16.391 1 90.31 131 VAL B C 1
ATOM 2152 O O . VAL B 1 131 ? 10.727 -10.867 -16.297 1 90.31 131 VAL B O 1
ATOM 2155 N N . GLN B 1 132 ? 10.117 -12.742 -17.359 1 87.06 132 GLN B N 1
ATOM 2156 C CA . GLN B 1 132 ? 9.375 -12.008 -18.375 1 87.06 132 GLN B CA 1
ATOM 2157 C C . GLN B 1 132 ? 8.117 -11.375 -17.781 1 87.06 132 GLN B C 1
ATOM 2159 O O . GLN B 1 132 ? 7.395 -12.016 -17.016 1 87.06 132 GLN B O 1
ATOM 2164 N N . GLY B 1 133 ? 7.887 -10.172 -18.109 1 88 133 GLY B N 1
ATOM 2165 C CA . GLY B 1 133 ? 6.691 -9.5 -17.625 1 88 133 GLY B CA 1
ATOM 2166 C C . GLY B 1 133 ? 6.922 -8.734 -16.328 1 88 133 GLY B C 1
ATOM 2167 O O . GLY B 1 133 ? 5.996 -8.125 -15.797 1 88 133 GLY B O 1
ATOM 2168 N N . VAL B 1 134 ? 8.164 -8.836 -15.758 1 89.44 134 VAL B N 1
ATOM 2169 C CA . VAL B 1 134 ? 8.516 -8.086 -14.555 1 89.44 134 VAL B CA 1
ATOM 2170 C C . VAL B 1 134 ? 9.617 -7.074 -14.883 1 89.44 134 VAL B C 1
ATOM 2172 O O . VAL B 1 134 ? 10.68 -7.445 -15.383 1 89.44 134 VAL B O 1
ATOM 2175 N N . ASN B 1 135 ? 9.328 -5.828 -14.727 1 89.12 135 ASN B N 1
ATOM 2176 C CA . ASN B 1 135 ? 10.297 -4.754 -14.93 1 89.12 135 ASN B CA 1
ATOM 2177 C C . ASN B 1 135 ? 10.664 -4.082 -13.609 1 89.12 135 ASN B C 1
ATOM 2179 O O . ASN B 1 135 ? 9.82 -3.447 -12.977 1 89.12 135 ASN B O 1
ATOM 2183 N N . LEU B 1 136 ? 11.898 -4.293 -13.164 1 89.25 136 LEU B N 1
ATOM 2184 C CA . LEU B 1 136 ? 12.359 -3.609 -11.961 1 89.25 136 LEU B CA 1
ATOM 2185 C C . LEU B 1 136 ? 12.641 -2.139 -12.242 1 89.25 136 LEU B C 1
ATOM 2187 O O . LEU B 1 136 ? 13.297 -1.807 -13.234 1 89.25 136 LEU B O 1
ATOM 2191 N N . LEU B 1 137 ? 12.133 -1.307 -11.461 1 85.62 137 LEU B N 1
ATOM 2192 C CA . LEU B 1 137 ? 12.289 0.133 -11.633 1 85.62 137 LEU B CA 1
ATOM 2193 C C . LEU B 1 137 ? 13.359 0.682 -10.703 1 85.62 137 LEU B C 1
ATOM 2195 O O . LEU B 1 137 ? 13.461 0.261 -9.547 1 85.62 137 LEU B O 1
ATOM 2199 N N . ASP B 1 138 ? 14.172 1.521 -11.258 1 85.94 138 ASP B N 1
ATOM 2200 C CA . ASP B 1 138 ? 15.055 2.275 -10.367 1 85.94 138 ASP B CA 1
ATOM 2201 C C . ASP B 1 138 ? 14.344 3.494 -9.789 1 85.94 138 ASP B C 1
ATOM 2203 O O . ASP B 1 138 ? 13.195 3.773 -10.141 1 85.94 138 ASP B O 1
ATOM 2207 N N . ARG B 1 139 ? 14.992 4.094 -8.797 1 82.5 139 ARG B N 1
ATOM 2208 C CA . ARG B 1 139 ? 14.43 5.23 -8.07 1 82.5 139 ARG B CA 1
ATOM 2209 C C . ARG B 1 139 ? 13.938 6.301 -9.039 1 82.5 139 ARG B C 1
ATOM 2211 O O . ARG B 1 139 ? 12.82 6.801 -8.906 1 82.5 139 ARG B O 1
ATOM 2218 N N . GLU B 1 140 ? 14.789 6.672 -10.039 1 80.94 140 GLU B N 1
ATOM 2219 C CA . GLU B 1 140 ? 14.461 7.738 -10.984 1 80.94 140 GLU B CA 1
ATOM 2220 C C . GLU B 1 140 ? 13.219 7.391 -11.797 1 80.94 140 GLU B C 1
ATOM 2222 O O . GLU B 1 140 ? 12.32 8.219 -11.953 1 80.94 140 GLU B O 1
ATOM 2227 N N . THR B 1 141 ? 13.195 6.211 -12.297 1 78.5 141 THR B N 1
ATOM 2228 C CA . THR B 1 141 ? 12.062 5.773 -13.102 1 78.5 141 THR B CA 1
ATOM 2229 C C . THR B 1 141 ? 10.797 5.695 -12.258 1 78.5 141 THR B C 1
ATOM 2231 O O . THR B 1 141 ? 9.719 6.078 -12.711 1 78.5 141 THR B O 1
ATOM 2234 N N . LEU B 1 142 ? 10.914 5.215 -10.977 1 76 142 LEU B N 1
ATOM 2235 C CA . LEU B 1 142 ? 9.789 5.133 -10.062 1 76 142 LEU B CA 1
ATOM 2236 C C . LEU B 1 142 ? 9.195 6.512 -9.805 1 76 142 LEU B C 1
ATOM 2238 O O . LEU B 1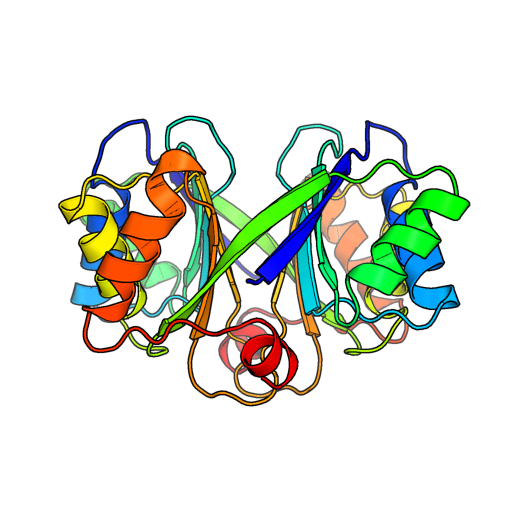 142 ? 7.969 6.672 -9.781 1 76 142 LEU B O 1
ATOM 2242 N N . LEU B 1 143 ? 10.102 7.547 -9.664 1 74.88 143 LEU B N 1
ATOM 2243 C CA . LEU B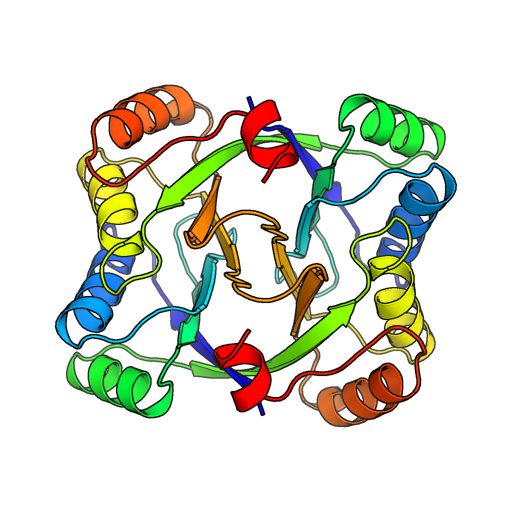 1 143 ? 9.648 8.891 -9.305 1 74.88 143 LEU B CA 1
ATOM 2244 C C . LEU B 1 143 ? 9.047 9.602 -10.508 1 74.88 143 LEU B C 1
ATOM 2246 O O . LEU B 1 143 ? 8.297 10.562 -10.352 1 74.88 143 LEU B O 1
ATOM 2250 N N . LEU B 1 144 ? 9.367 9.125 -11.719 1 69.06 144 LEU B N 1
ATOM 2251 C CA . LEU B 1 144 ? 8.812 9.703 -12.93 1 69.06 144 LEU B CA 1
ATOM 2252 C C . LEU B 1 144 ? 7.465 9.086 -13.273 1 69.06 144 LEU B C 1
ATOM 2254 O O . LEU B 1 144 ? 6.676 9.672 -14.016 1 69.06 144 LEU B O 1
ATOM 2258 N N . LYS B 1 145 ? 7.211 7.98 -12.672 1 67.12 145 LYS B N 1
ATOM 2259 C CA . LYS B 1 145 ? 5.984 7.246 -12.969 1 67.12 145 LYS B CA 1
ATOM 2260 C C . LYS B 1 145 ? 4.891 7.574 -11.953 1 67.12 145 LYS B C 1
ATOM 2262 O O . LYS B 1 145 ? 3.719 7.703 -12.312 1 67.12 145 LYS B O 1
#

pLDDT: mean 86.14, std 10.51, range [48.31, 97.62]

InterPro domains:
  IPR002912 ACT domain [PS51671] (70-145)
  IPR045739 ACT domain pair [PF19571] (2-132)
  IPR045739 ACT domain pair [PTHR40099] (2-142)
  IPR045865 ACT-like domain [SSF55021] (1-64)
  IPR045865 ACT-like domain [SSF55021] (70-134)

Secondary structure (DSSP, 8-state):
-EEEEEEE--S-TTHHHHHHHHHHHTT--EEEEEE---TT--EEEEEETTHHHHHHHHHHTT--EEEEEEEEEEE-SSTTHHHHHHHHHHHTTPPEEEEEEE---S-SSEEEEEEE-GGGHHHHHHHHHTSTT-EEEPHHHHHH-/-EEEEEEE--S-TTHHHHHHHHHHHTT--EEEEEE---TT--EEEEEETTHHHHHHHHHHTT--EEE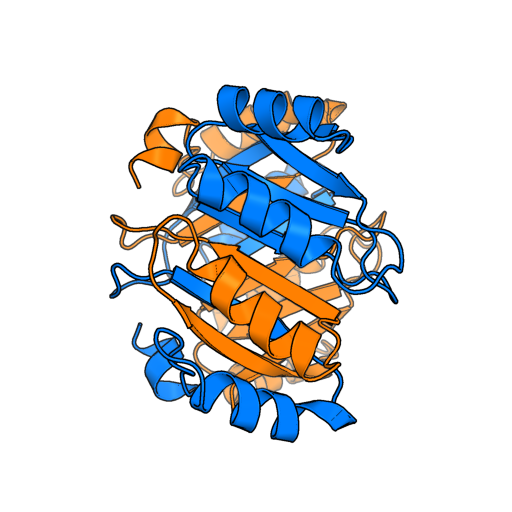EEEEEEEE-SSTTHHHHHHHHHHHTTPPEEEEEEE---S-SSEEEEEEE-GGGHHHHHHHHHTSTT-EEEPHHHHHH-

Sequence (290 aa):
MIRQVSIFIENHEGRLNNILKILADNKINIRSLNIADATDFGIVRLILQDTEKGIEVLKRNEVITSITPVLAAEISDDPGGLSTLVDALTQAKINIIYAYSFLPKNTDNAIIIIRVDDENQKQAITTLESVQGVNLLDRETLLLKMIRQVSIFIENHEGRLNNILKILADNKINIRSLNIADATDFGIVRLILQDTEKGIEVLKRNEVITSITPVLAAEISDDPGGLSTLVDALTQAKINIIYAYSFLPKNTDNAIIIIRVDDENQKQAITTLESVQGVNLLDRETLLLK

Foldseek 3Di:
DFKKKKFFDPQDPCSVVVLVVLCVVVPKDWPDWDFDPDPRGTMIITGIPDVVVSCVSCVVVVTDIDIDDDDDDDFDPDPCGVVVVVVVCVVVVHDDPDDDDDDDPDDPDDDDDDDDDPVCPVVVVVVQVPDPPGDDDDPVRSVVD/DFKKKKFFDPQDPCSVVVLVVLCVVVPKDWPDWDFDPDPRGTMIITGIPDVVVSCVSCVVVVTDIDIDDDDDDDFDPDPCGVVVVVVVCVVVVHDDPDDDDDDDPDDPDDDDDDDDDPVCPVVVVVVQVPDPPGDDDDPVRSVVD

Radius of gyration: 17.93 Å; Cα contacts (8 Å, |Δi|>4): 647; chains: 2; bounding box: 40×47×39 Å